Protein AF-A0A919L6U1-F1 (afdb_monomer)

Sequence (366 aa):
MVGDLLLVRPGAKIAVDGVVEEGESEVDESMVTGESLPVHKASGAQVVGATINANGTLRVRATKVGADTALAQIVKLVQEPQNSKAPGQRPADRAAFRLVFVALIGGAVTLAVWLPATERPLGAAMLFAITVVVITCPDALGLATPTAIMVGTGLGAKRGVLFKNAVALEASAGIQVVVMDKTGTLTKGEPEVTDVVTAPGTDEAEFLRLVAAVERESEHPLAEAVVRHADARAVGPASARHFENVPGHGSTAVVDGNRVAVGNRRLALREGVDLGPLADRRAELADTGRTVVIAAIDGQAAGLIGIADAENTPTARCRARLPPDDVASRDPACRIPGAAPSGRTPSPTAGRARPSGVPATRGRGT

Structure (mmCIF, N/CA/C/O backbone):
data_AF-A0A919L6U1-F1
#
_entry.id   AF-A0A919L6U1-F1
#
loop_
_atom_site.group_PDB
_atom_site.id
_atom_site.type_symbol
_atom_site.label_atom_id
_atom_site.label_alt_id
_atom_site.label_comp_id
_atom_site.label_asym_id
_atom_site.label_entity_id
_atom_site.label_seq_id
_atom_site.pdbx_PDB_ins_code
_atom_site.Cartn_x
_atom_site.Cartn_y
_atom_site.Cartn_z
_atom_site.occupancy
_atom_site.B_iso_or_equiv
_atom_site.auth_seq_id
_atom_site.auth_comp_id
_atom_site.auth_asym_id
_atom_site.auth_atom_id
_atom_site.pdbx_PDB_model_num
ATOM 1 N N . MET A 1 1 ? 6.476 -30.310 3.737 1.00 85.19 1 MET A N 1
ATOM 2 C CA . MET A 1 1 ? 5.828 -30.673 2.461 1.00 85.19 1 MET A CA 1
ATOM 3 C C . MET A 1 1 ? 4.373 -30.235 2.495 1.00 85.19 1 MET A C 1
ATOM 5 O O . MET A 1 1 ? 3.908 -29.774 3.533 1.00 85.19 1 MET A O 1
ATOM 9 N N . VAL A 1 2 ? 3.667 -30.312 1.364 1.00 92.50 2 VAL A N 1
ATOM 10 C CA . VAL A 1 2 ? 2.206 -30.134 1.364 1.00 92.50 2 VAL A CA 1
ATOM 11 C C . VAL A 1 2 ? 1.598 -31.188 2.290 1.00 92.50 2 VAL A C 1
ATOM 13 O O . VAL A 1 2 ? 1.986 -32.352 2.233 1.00 92.50 2 VAL A O 1
ATOM 16 N N . GLY A 1 3 ? 0.677 -30.771 3.153 1.00 91.19 3 GLY A N 1
ATOM 17 C CA . GLY A 1 3 ? 0.044 -31.618 4.159 1.00 91.19 3 GLY A CA 1
ATOM 18 C C . GLY A 1 3 ? 0.704 -31.591 5.540 1.00 91.19 3 GLY A C 1
ATOM 19 O O . GLY A 1 3 ? 0.049 -32.020 6.491 1.00 91.19 3 GLY A O 1
ATOM 20 N N . ASP A 1 4 ? 1.924 -31.058 5.680 1.00 94.19 4 ASP A N 1
ATOM 21 C CA . ASP A 1 4 ? 2.587 -30.923 6.984 1.00 94.19 4 ASP A CA 1
ATOM 22 C C . ASP A 1 4 ? 1.821 -29.957 7.890 1.00 94.19 4 ASP A C 1
ATOM 24 O O . ASP A 1 4 ? 1.319 -28.926 7.433 1.00 94.19 4 ASP A O 1
ATOM 28 N N . LEU A 1 5 ? 1.782 -30.274 9.185 1.00 95.38 5 LEU A N 1
ATOM 29 C CA . LEU A 1 5 ? 1.182 -29.426 10.206 1.00 95.38 5 LEU A CA 1
ATOM 30 C C . LEU A 1 5 ? 2.262 -28.584 10.889 1.00 95.38 5 LEU A C 1
ATOM 32 O O . LEU A 1 5 ? 3.174 -29.111 11.527 1.00 95.38 5 LEU A O 1
ATOM 36 N N . LEU A 1 6 ? 2.152 -27.269 10.752 1.00 94.00 6 LEU A N 1
ATOM 37 C CA . LEU A 1 6 ? 3.116 -26.295 11.244 1.00 94.00 6 LEU A CA 1
ATOM 38 C C . LEU A 1 6 ? 2.560 -25.594 12.479 1.00 94.00 6 LEU A C 1
ATOM 40 O O . LEU A 1 6 ? 1.450 -25.069 12.452 1.00 94.00 6 LEU A O 1
ATOM 44 N N . LEU A 1 7 ? 3.350 -25.550 13.550 1.00 96.19 7 LEU A N 1
ATOM 45 C CA . LEU A 1 7 ? 3.037 -24.747 14.727 1.00 96.19 7 LEU A CA 1
ATOM 46 C C . LEU A 1 7 ? 3.552 -23.319 14.523 1.00 96.19 7 LEU A C 1
ATOM 48 O O . LEU A 1 7 ? 4.762 -23.096 14.487 1.00 96.19 7 LEU A O 1
ATOM 52 N N . VAL A 1 8 ? 2.638 -22.359 14.444 1.00 95.81 8 VAL A N 1
ATOM 53 C CA . VAL A 1 8 ? 2.944 -20.932 14.344 1.00 95.81 8 VAL A CA 1
ATOM 54 C C . VAL A 1 8 ? 2.656 -20.278 15.691 1.00 95.81 8 VAL A C 1
ATOM 56 O O . VAL A 1 8 ? 1.522 -20.267 16.168 1.00 95.81 8 VAL A O 1
ATOM 59 N N . ARG A 1 9 ? 3.70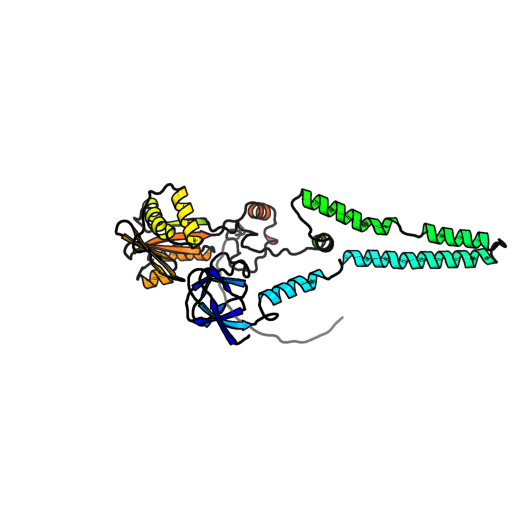7 -19.761 16.329 1.00 94.69 9 ARG A N 1
ATOM 60 C CA . ARG A 1 9 ? 3.620 -19.069 17.623 1.00 94.69 9 ARG A CA 1
ATOM 61 C C . ARG A 1 9 ? 3.257 -17.589 17.433 1.00 94.69 9 ARG A C 1
ATOM 63 O O . ARG A 1 9 ? 3.471 -17.073 16.333 1.00 94.69 9 ARG A O 1
ATOM 70 N N . PRO A 1 10 ? 2.746 -16.905 18.470 1.00 92.12 10 PRO A N 1
ATOM 71 C CA . PRO A 1 10 ? 2.607 -15.448 18.466 1.00 92.12 10 PRO A CA 1
ATOM 72 C C . PRO A 1 10 ? 3.930 -14.765 18.088 1.00 92.12 10 PRO A C 1
ATOM 74 O O . PRO A 1 10 ? 5.004 -15.226 18.487 1.00 92.12 10 PRO A O 1
ATOM 77 N N . GLY A 1 11 ? 3.862 -13.724 17.264 1.00 89.62 11 GLY A N 1
ATOM 78 C CA . GLY A 1 11 ? 5.000 -13.003 16.683 1.00 89.62 11 GLY A CA 1
ATOM 79 C C . GLY A 1 11 ? 5.775 -13.744 15.583 1.00 89.62 11 GLY A C 1
ATOM 80 O O . GLY A 1 11 ? 6.694 -13.175 14.990 1.00 89.62 11 GLY A O 1
ATOM 81 N N . ALA A 1 12 ? 5.458 -15.010 15.289 1.00 93.56 12 ALA A N 1
ATOM 82 C CA . ALA A 1 12 ? 6.171 -15.771 14.267 1.00 93.56 12 ALA A CA 1
ATOM 83 C C . ALA A 1 12 ? 5.627 -15.495 12.860 1.00 93.56 12 ALA A C 1
ATOM 85 O O . ALA A 1 12 ? 4.427 -15.337 12.636 1.00 93.56 12 ALA A O 1
ATOM 86 N N . LYS A 1 13 ? 6.531 -15.527 11.881 1.00 93.44 13 LYS A N 1
ATOM 87 C CA . LYS A 1 13 ? 6.176 -15.479 10.464 1.00 93.44 13 LYS A CA 1
ATOM 88 C C . LYS A 1 13 ? 5.619 -16.828 10.004 1.00 93.44 13 LYS A C 1
ATOM 90 O O . LYS A 1 13 ? 6.215 -17.871 10.282 1.00 93.44 13 LYS A O 1
ATOM 95 N N . ILE A 1 14 ? 4.517 -16.809 9.260 1.00 94.56 14 ILE A N 1
ATOM 96 C CA . ILE A 1 14 ? 3.935 -18.006 8.646 1.00 94.56 14 ILE A CA 1
ATOM 97 C C . ILE A 1 14 ? 4.852 -18.463 7.504 1.00 94.56 14 ILE A C 1
ATOM 99 O O . ILE A 1 14 ? 5.170 -17.692 6.601 1.00 94.56 14 ILE A O 1
ATOM 103 N N . ALA A 1 15 ? 5.324 -19.711 7.545 1.00 93.12 15 ALA A N 1
ATOM 104 C CA . ALA A 1 15 ? 6.372 -20.177 6.633 1.00 93.12 15 ALA A CA 1
ATOM 105 C C . ALA A 1 15 ? 5.888 -20.405 5.190 1.00 93.12 15 ALA A C 1
ATOM 107 O O . ALA A 1 15 ? 6.639 -20.174 4.245 1.00 93.12 15 ALA A O 1
ATOM 108 N N . VAL A 1 16 ? 4.657 -20.892 5.022 1.00 94.50 16 VAL A N 1
ATOM 109 C CA . VAL A 1 16 ? 4.077 -21.307 3.736 1.00 94.50 16 VAL A CA 1
ATOM 110 C C . VAL A 1 16 ? 2.571 -21.061 3.732 1.00 94.50 16 VAL A C 1
ATOM 112 O O . VAL A 1 16 ? 1.969 -20.926 4.797 1.00 94.50 16 VAL A O 1
ATOM 115 N N . ASP A 1 17 ? 1.962 -21.045 2.549 1.00 95.50 17 ASP A N 1
ATOM 116 C CA . ASP A 1 17 ? 0.509 -20.930 2.432 1.00 95.50 17 ASP A CA 1
ATOM 117 C C . ASP A 1 17 ? -0.166 -22.192 2.982 1.00 95.50 17 ASP A C 1
ATOM 119 O O . ASP A 1 17 ? 0.281 -23.326 2.753 1.00 95.50 17 ASP A O 1
ATOM 123 N N . GLY A 1 18 ? -1.276 -22.003 3.686 1.00 95.75 18 GLY A N 1
ATOM 124 C CA . GLY A 1 18 ? -1.942 -23.098 4.370 1.00 95.75 18 GLY A CA 1
ATOM 125 C C . GLY A 1 18 ? -3.360 -22.792 4.815 1.00 95.75 18 GLY A C 1
ATOM 126 O O . GLY A 1 18 ? -3.929 -21.744 4.512 1.00 95.75 18 GLY A O 1
ATOM 127 N N . VAL A 1 19 ? -3.929 -23.748 5.541 1.00 96.56 19 VAL A N 1
ATOM 128 C CA . VAL A 1 19 ? -5.226 -23.628 6.210 1.00 96.56 19 VAL A CA 1
ATOM 129 C C . VAL A 1 19 ? -5.022 -23.881 7.697 1.00 96.56 19 VAL A C 1
ATOM 131 O O . VAL A 1 19 ? -4.312 -24.813 8.075 1.00 96.56 19 VAL A O 1
ATOM 134 N N . VAL A 1 20 ? -5.623 -23.051 8.543 1.00 96.56 20 VAL A N 1
ATOM 135 C CA . VAL A 1 20 ? -5.622 -23.253 9.995 1.00 96.56 20 VAL A CA 1
ATOM 136 C C . VAL A 1 20 ? -6.441 -24.502 10.312 1.00 96.56 20 VAL A C 1
ATOM 138 O O . VAL A 1 20 ? -7.618 -24.566 9.977 1.00 96.56 20 VAL A O 1
ATOM 141 N N . GLU A 1 21 ? -5.846 -25.498 10.960 1.00 94.75 21 GLU A N 1
ATOM 142 C CA . GLU A 1 21 ? -6.591 -26.641 11.502 1.00 94.75 21 GLU A CA 1
ATOM 143 C C . GLU A 1 21 ? -7.060 -26.377 12.926 1.00 94.75 21 GLU A C 1
ATOM 145 O O . GLU A 1 21 ? -8.206 -26.662 13.265 1.00 94.75 21 GLU A O 1
ATOM 150 N N . GLU A 1 22 ? -6.195 -25.790 13.751 1.00 92.19 22 GLU A N 1
ATOM 151 C CA . GLU A 1 22 ? -6.478 -25.522 15.158 1.00 92.19 22 GLU A CA 1
ATOM 152 C C . GLU A 1 22 ? -5.920 -24.163 15.580 1.00 92.19 22 GLU A C 1
ATOM 154 O O . GLU A 1 22 ? -4.860 -23.740 15.110 1.00 92.19 22 GLU A O 1
ATOM 159 N N . GLY A 1 23 ? -6.606 -23.526 16.526 1.00 90.25 23 GLY A N 1
ATOM 160 C CA . GLY A 1 23 ? -6.236 -22.223 17.067 1.00 90.25 23 GLY A CA 1
ATOM 161 C C . GLY A 1 23 ? -6.995 -21.062 16.433 1.00 90.25 23 GLY A C 1
ATOM 162 O O . GLY A 1 23 ? -7.716 -21.211 15.444 1.00 90.25 23 GLY A O 1
ATOM 163 N N . GLU A 1 24 ? -6.821 -19.902 17.050 1.00 91.00 24 GLU A N 1
ATOM 164 C CA . GLU A 1 24 ? -7.445 -18.640 16.673 1.00 91.00 24 GLU A CA 1
ATOM 165 C C . GLU A 1 24 ? -6.438 -17.518 16.942 1.00 91.00 24 GLU A C 1
ATOM 167 O O . GLU A 1 24 ? -5.768 -17.520 17.979 1.00 91.00 24 GLU A O 1
ATOM 172 N N . SER A 1 25 ? -6.256 -16.617 15.978 1.00 89.88 25 SER A N 1
ATOM 173 C CA . SER A 1 25 ? -5.300 -15.511 16.071 1.00 89.88 25 SER A CA 1
ATOM 174 C C . SER A 1 25 ? -5.615 -14.411 15.059 1.00 89.88 25 SER A C 1
ATOM 176 O O . SER A 1 25 ? -6.276 -14.646 14.049 1.00 89.88 25 SER A O 1
ATOM 178 N N . GLU A 1 26 ? -5.081 -13.221 15.307 1.00 89.56 26 GLU A N 1
ATOM 179 C CA . GLU A 1 26 ? -5.002 -12.142 14.326 1.00 89.56 26 GLU A CA 1
ATOM 180 C C . GLU A 1 26 ? -3.718 -12.301 13.496 1.00 89.56 26 GLU A C 1
ATOM 182 O O . GLU A 1 26 ? -2.645 -12.588 14.039 1.00 89.56 26 GLU A O 1
ATOM 187 N N . VAL A 1 27 ? -3.820 -12.141 12.175 1.00 90.75 27 VAL A N 1
ATOM 188 C CA . VAL A 1 27 ? -2.684 -12.251 11.249 1.00 90.75 27 VAL A CA 1
ATOM 189 C C . VAL A 1 27 ? -2.513 -10.945 10.486 1.00 90.75 27 VAL A C 1
ATOM 191 O O . VAL A 1 27 ? -3.428 -10.489 9.805 1.00 90.75 27 VAL A O 1
ATOM 194 N N . ASP A 1 28 ? -1.323 -10.362 10.576 1.00 89.12 28 ASP A N 1
ATOM 195 C CA . ASP A 1 28 ? -0.929 -9.192 9.801 1.00 89.12 28 ASP A CA 1
ATOM 196 C C . ASP A 1 28 ? -0.533 -9.618 8.379 1.00 89.12 28 ASP A C 1
ATOM 198 O O . ASP A 1 28 ? 0.527 -10.215 8.146 1.00 89.12 28 ASP A O 1
ATOM 202 N N . GLU A 1 29 ? -1.423 -9.321 7.430 1.00 89.94 29 GLU A N 1
ATOM 203 C CA . GLU A 1 29 ? -1.245 -9.584 6.001 1.00 89.94 29 GLU A CA 1
ATOM 204 C C . GLU A 1 29 ? -0.783 -8.343 5.211 1.00 89.94 29 GLU A C 1
ATOM 206 O O . GLU A 1 29 ? -0.679 -8.419 3.984 1.00 89.94 29 GLU A O 1
ATOM 211 N N . SER A 1 30 ? -0.437 -7.234 5.882 1.00 82.00 30 SER A N 1
ATOM 212 C CA . SER A 1 30 ? -0.107 -5.937 5.260 1.00 82.00 30 SER A CA 1
ATOM 213 C C . SER A 1 30 ? 0.983 -6.029 4.190 1.00 82.00 30 SER A C 1
ATOM 215 O O . SER A 1 30 ? 0.885 -5.406 3.135 1.00 82.00 30 SER A O 1
ATOM 217 N N . MET A 1 31 ? 1.988 -6.880 4.406 1.00 78.38 31 MET A N 1
ATOM 218 C CA . MET A 1 31 ? 3.093 -7.107 3.467 1.00 78.38 31 MET A CA 1
ATOM 219 C C . MET A 1 31 ? 2.667 -7.736 2.131 1.00 78.38 31 MET A C 1
ATOM 221 O O . MET A 1 31 ? 3.436 -7.684 1.170 1.00 78.38 31 MET A O 1
ATOM 225 N N . VAL A 1 32 ? 1.492 -8.372 2.069 1.00 83.19 32 VAL A N 1
ATOM 226 C CA . VAL A 1 32 ? 0.995 -9.076 0.876 1.00 83.19 32 VAL A CA 1
ATOM 227 C C . VAL A 1 32 ? -0.255 -8.411 0.307 1.00 83.19 32 VAL A C 1
ATOM 229 O O . VAL A 1 32 ? -0.360 -8.275 -0.910 1.00 83.19 32 VAL A O 1
ATOM 232 N N . THR A 1 33 ? -1.201 -8.016 1.159 1.00 81.69 33 THR A N 1
ATOM 233 C CA . THR A 1 33 ? -2.486 -7.439 0.735 1.00 81.69 33 THR A CA 1
ATOM 234 C C . THR A 1 33 ? -2.468 -5.915 0.686 1.00 81.69 33 THR A C 1
ATOM 236 O O . THR A 1 33 ? -3.305 -5.338 0.001 1.00 81.69 33 THR A O 1
ATOM 239 N N . GLY A 1 34 ? -1.540 -5.262 1.395 1.00 77.69 34 GLY A N 1
ATOM 240 C CA . GLY A 1 34 ? -1.540 -3.809 1.588 1.00 77.69 34 GLY A CA 1
ATOM 241 C C . GLY A 1 34 ? -2.572 -3.311 2.608 1.00 77.69 34 GLY A C 1
ATOM 242 O O . GLY A 1 34 ? -2.610 -2.119 2.905 1.00 77.69 34 GLY A O 1
ATOM 243 N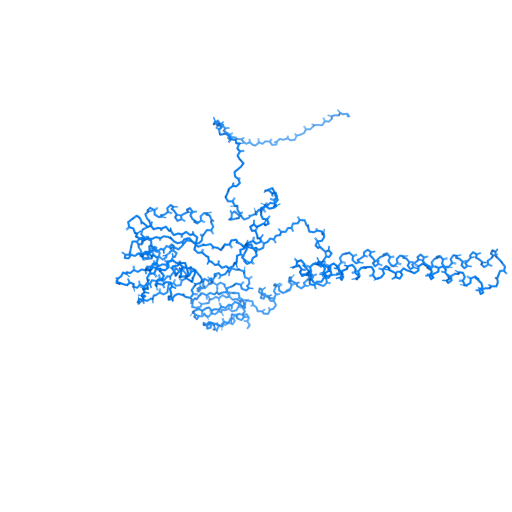 N . GLU A 1 35 ? -3.390 -4.199 3.179 1.00 75.88 35 GLU A N 1
ATOM 244 C CA . GLU A 1 35 ? -4.365 -3.842 4.210 1.00 75.88 35 GLU A CA 1
ATOM 245 C C . GLU A 1 35 ? -3.663 -3.674 5.564 1.00 75.88 35 GLU A C 1
ATOM 247 O O . GLU A 1 35 ? -2.986 -4.583 6.041 1.00 75.88 35 GLU A O 1
ATOM 252 N N . SER A 1 36 ? -3.817 -2.505 6.191 1.00 66.44 36 SER A N 1
ATOM 253 C CA . SER A 1 36 ? -3.115 -2.157 7.438 1.00 66.44 36 SER A CA 1
ATOM 254 C C . SER A 1 36 ? -3.682 -2.831 8.689 1.00 66.44 36 SER A C 1
ATOM 256 O O . SER A 1 36 ? -3.045 -2.795 9.739 1.00 66.44 36 SER A O 1
ATOM 258 N N . LEU A 1 37 ? -4.894 -3.387 8.615 1.00 76.00 37 LEU A N 1
ATOM 259 C CA . LEU A 1 37 ? -5.543 -4.019 9.760 1.00 76.00 37 LEU A CA 1
ATOM 260 C C . LEU A 1 37 ? -5.291 -5.531 9.755 1.00 76.00 37 LEU A C 1
ATOM 262 O O . LEU A 1 37 ? -5.539 -6.174 8.730 1.00 76.00 37 LEU A O 1
ATOM 266 N N . PRO A 1 38 ? -4.856 -6.112 10.890 1.00 83.25 38 PRO A N 1
ATOM 267 C CA . PRO A 1 38 ? -4.773 -7.556 11.040 1.00 83.25 38 PRO A CA 1
ATOM 268 C C . PRO A 1 38 ? -6.112 -8.233 10.741 1.00 83.25 38 PRO A C 1
ATOM 270 O O . PRO A 1 38 ? -7.188 -7.705 11.036 1.00 83.25 38 PRO A O 1
ATOM 273 N N . VAL A 1 39 ? -6.035 -9.413 10.133 1.00 87.19 39 VAL A N 1
ATOM 274 C CA . VAL A 1 39 ? -7.201 -10.198 9.747 1.00 87.19 39 VAL A CA 1
ATOM 275 C C . VAL A 1 39 ? -7.350 -11.377 10.689 1.00 87.19 39 VAL A C 1
ATOM 277 O O . VAL A 1 39 ? -6.440 -12.193 10.845 1.00 87.19 39 VAL A O 1
ATOM 280 N N . HIS A 1 40 ? -8.552 -11.511 11.231 1.00 88.06 40 HIS A N 1
ATOM 281 C CA . HIS A 1 40 ? -8.912 -12.601 12.114 1.00 88.06 40 HIS A CA 1
ATOM 282 C C . HIS A 1 40 ? -8.893 -13.962 11.397 1.00 88.06 40 HIS A C 1
ATOM 284 O O . HIS A 1 40 ? -9.548 -14.142 10.363 1.00 88.06 40 HIS A O 1
ATOM 290 N N . LYS A 1 41 ? -8.178 -14.944 11.961 1.00 91.62 41 LYS A N 1
ATOM 291 C CA . LYS A 1 41 ? -8.063 -16.313 11.436 1.00 91.62 41 LYS A CA 1
ATOM 292 C C . LYS A 1 41 ? -8.414 -17.340 12.512 1.00 91.62 41 LYS A C 1
ATOM 294 O O . LYS A 1 41 ? -7.782 -17.398 13.563 1.00 91.62 41 LYS A O 1
ATOM 299 N N . ALA A 1 42 ? -9.366 -18.210 12.184 1.00 91.81 42 ALA A N 1
ATOM 300 C CA . ALA A 1 42 ? -9.783 -19.356 12.991 1.00 91.81 42 ALA A CA 1
ATOM 301 C C . ALA A 1 42 ? -9.672 -20.660 12.178 1.00 91.81 42 ALA A C 1
ATOM 303 O O . ALA A 1 42 ? -9.312 -20.631 10.999 1.00 91.81 42 ALA A O 1
ATOM 304 N N . SER A 1 43 ? -9.993 -21.805 12.788 1.00 93.06 43 SER A N 1
ATOM 305 C CA . SER A 1 43 ? -10.009 -23.109 12.104 1.00 93.06 43 SER A CA 1
ATOM 306 C C . SER A 1 43 ? -10.794 -23.061 10.780 1.00 93.06 43 SER A C 1
ATOM 308 O O . SER A 1 43 ? -11.896 -22.519 10.703 1.00 93.06 43 SER A O 1
ATOM 310 N N . GLY A 1 44 ? -10.194 -23.593 9.716 1.00 91.62 44 GLY A N 1
ATOM 311 C CA . GLY A 1 44 ? -10.685 -23.544 8.338 1.00 91.62 44 GLY A CA 1
ATOM 312 C C . GLY A 1 44 ? -10.268 -22.302 7.540 1.00 91.62 44 GLY A C 1
ATOM 313 O O . GLY A 1 44 ? -10.416 -22.298 6.317 1.00 91.62 44 GLY A O 1
ATOM 314 N N . ALA A 1 45 ? -9.717 -21.261 8.175 1.00 93.56 45 ALA A N 1
ATOM 315 C CA . ALA A 1 45 ? -9.278 -20.054 7.476 1.00 93.56 45 ALA A CA 1
ATOM 316 C C . ALA A 1 45 ? -7.976 -20.281 6.691 1.00 93.56 45 ALA A C 1
ATOM 318 O O . ALA A 1 45 ? -7.065 -20.976 7.146 1.00 93.56 45 ALA A O 1
ATOM 319 N N . GLN A 1 46 ? -7.868 -19.650 5.518 1.00 94.12 46 GLN A N 1
ATOM 320 C CA . GLN A 1 46 ? -6.627 -19.630 4.744 1.00 94.12 46 GLN A CA 1
ATOM 321 C C . GLN A 1 46 ? -5.649 -18.604 5.313 1.00 94.12 46 GLN A C 1
ATOM 323 O O . GLN A 1 46 ? -6.036 -17.483 5.660 1.00 94.12 46 GLN A O 1
ATOM 328 N N . VAL A 1 47 ? -4.377 -18.987 5.347 1.00 93.88 47 VAL A N 1
ATOM 329 C CA . VAL A 1 47 ? -3.256 -18.123 5.711 1.00 93.88 47 VAL A CA 1
ATOM 330 C C . VAL A 1 47 ? -2.236 -18.100 4.586 1.00 93.88 47 VAL A C 1
ATOM 332 O O . VAL A 1 47 ? -1.995 -19.111 3.920 1.00 93.88 47 VAL A O 1
ATOM 335 N N . VAL A 1 48 ? -1.645 -16.932 4.378 1.00 93.62 48 VAL A N 1
ATOM 336 C CA . VAL A 1 48 ? -0.647 -16.705 3.334 1.00 93.62 48 VAL A CA 1
ATOM 337 C C . VAL A 1 48 ? 0.751 -16.779 3.941 1.00 93.62 48 VAL A C 1
ATOM 339 O O . VAL A 1 48 ? 0.974 -16.323 5.057 1.00 93.62 48 VAL A O 1
ATOM 342 N N . GLY A 1 49 ? 1.705 -17.366 3.226 1.00 92.06 49 GLY A N 1
ATOM 343 C CA . GLY A 1 49 ? 3.101 -17.380 3.636 1.00 92.06 49 GLY A CA 1
ATOM 344 C C . GLY A 1 49 ? 3.691 -15.968 3.717 1.00 92.06 49 GLY A C 1
ATOM 345 O O . GLY A 1 49 ? 3.298 -15.060 2.989 1.00 92.06 49 GLY A O 1
ATOM 346 N N . ALA A 1 50 ? 4.682 -15.809 4.589 1.00 91.00 50 ALA A N 1
ATOM 347 C CA . ALA A 1 50 ? 5.387 -14.568 4.910 1.00 91.00 50 ALA A CA 1
ATOM 348 C C . ALA A 1 50 ? 4.607 -13.495 5.696 1.00 91.00 50 ALA A C 1
ATOM 350 O O . ALA A 1 50 ? 5.222 -12.491 6.067 1.00 91.00 50 ALA A O 1
ATOM 351 N N . THR A 1 51 ? 3.333 -13.723 6.020 1.00 92.88 51 THR A N 1
ATOM 352 C CA . THR A 1 51 ? 2.545 -12.883 6.941 1.00 92.88 51 THR A CA 1
ATOM 353 C C . THR A 1 51 ? 2.934 -13.144 8.397 1.00 92.88 51 THR A C 1
ATOM 355 O O . THR A 1 51 ? 3.610 -14.136 8.706 1.00 92.88 51 THR A O 1
ATOM 358 N N . ILE A 1 52 ? 2.567 -12.233 9.299 1.00 93.06 52 ILE A N 1
ATOM 359 C CA . ILE A 1 52 ? 2.970 -12.295 10.709 1.00 93.06 52 ILE A CA 1
ATOM 360 C C . ILE A 1 52 ? 1.771 -12.702 11.557 1.00 93.06 52 ILE A C 1
ATOM 362 O O . ILE A 1 52 ? 0.723 -12.069 11.527 1.00 93.06 52 ILE A O 1
ATOM 366 N N . ASN A 1 53 ? 1.932 -13.770 12.330 1.00 93.69 53 ASN A N 1
ATOM 367 C CA . ASN A 1 53 ? 0.951 -14.158 13.327 1.00 93.69 53 ASN A CA 1
ATOM 368 C C . ASN A 1 53 ? 1.115 -13.276 14.567 1.00 93.69 53 ASN A C 1
ATOM 370 O O . ASN A 1 53 ? 2.208 -13.234 15.125 1.00 93.69 53 ASN A O 1
ATOM 374 N N . ALA A 1 54 ? 0.061 -12.593 15.001 1.00 86.75 54 ALA A N 1
ATOM 375 C CA . ALA A 1 54 ? 0.173 -11.584 16.042 1.00 86.75 54 ALA A CA 1
ATOM 376 C C . ALA A 1 54 ? 0.060 -12.205 17.451 1.00 86.75 54 ALA A C 1
ATOM 378 O O . ALA A 1 54 ? 1.076 -12.346 18.134 1.00 86.75 54 ALA A O 1
ATOM 379 N N . ASN A 1 55 ? -1.126 -12.678 17.858 1.00 80.44 55 ASN A N 1
ATOM 380 C CA . ASN A 1 55 ? -1.437 -12.823 19.294 1.00 80.44 55 ASN A CA 1
ATOM 381 C C . ASN A 1 55 ? -1.656 -14.282 19.747 1.00 80.44 55 ASN A C 1
ATOM 383 O O . ASN A 1 55 ? -1.326 -14.647 20.874 1.00 80.44 55 ASN A O 1
ATOM 387 N N . GLY A 1 56 ? -2.230 -15.131 18.892 1.00 86.19 56 GLY A N 1
ATOM 388 C CA . GLY A 1 56 ? -2.623 -16.510 19.199 1.00 86.19 56 GLY A CA 1
ATOM 389 C C . GLY A 1 56 ? -1.662 -17.566 18.651 1.00 86.19 56 GLY A C 1
ATOM 390 O O . GLY A 1 56 ? -0.761 -17.277 17.869 1.00 86.19 56 GLY A O 1
ATOM 391 N N . THR A 1 57 ? -1.832 -18.825 19.061 1.00 92.62 57 THR A N 1
ATOM 392 C CA . THR A 1 57 ? -1.073 -19.955 18.491 1.00 92.62 57 THR A CA 1
ATOM 393 C C . THR A 1 57 ? -1.918 -20.656 17.436 1.00 92.62 57 THR A C 1
ATOM 395 O O . THR A 1 57 ? -3.040 -21.061 17.729 1.00 92.62 57 THR A O 1
ATOM 398 N N . LEU A 1 58 ? -1.365 -20.845 16.238 1.00 95.00 58 LEU A N 1
ATOM 399 C CA . LEU A 1 58 ? -2.039 -21.515 15.125 1.00 95.00 58 LEU A CA 1
ATOM 400 C C . LEU A 1 58 ? -1.337 -22.832 14.781 1.00 95.00 58 LEU A C 1
ATOM 402 O O . LEU A 1 58 ? -0.107 -22.903 14.741 1.00 95.00 58 LEU A O 1
ATOM 406 N N . ARG A 1 59 ? -2.115 -23.870 14.471 1.00 96.12 59 ARG A N 1
ATOM 407 C CA . ARG A 1 59 ? -1.636 -25.057 13.755 1.00 96.12 59 ARG A CA 1
ATOM 408 C C . ARG A 1 59 ? -2.112 -24.979 12.317 1.00 96.12 59 ARG A C 1
ATOM 410 O O . ARG A 1 59 ? -3.305 -25.076 12.050 1.00 96.12 59 ARG A O 1
ATOM 417 N N . VAL A 1 60 ? -1.179 -24.782 11.397 1.00 96.62 60 VAL A N 1
ATOM 418 C CA . VAL A 1 60 ? -1.459 -24.531 9.981 1.00 96.62 60 VAL A CA 1
ATOM 419 C C . VAL A 1 60 ? -1.048 -25.745 9.163 1.00 96.62 60 VAL A C 1
ATOM 421 O O . VAL A 1 60 ? 0.124 -26.122 9.168 1.00 96.62 60 VAL A O 1
ATOM 424 N N . ARG A 1 61 ? -1.987 -26.347 8.429 1.00 96.81 61 ARG A N 1
ATOM 425 C CA . ARG A 1 61 ? -1.676 -27.379 7.438 1.00 96.81 61 ARG A CA 1
ATOM 426 C C . ARG A 1 61 ? -1.214 -26.719 6.145 1.00 96.81 61 ARG A C 1
ATOM 428 O O . ARG A 1 61 ? -1.953 -25.938 5.545 1.00 96.81 61 ARG A O 1
ATOM 435 N N . ALA A 1 62 ? -0.009 -27.054 5.697 1.00 96.19 62 ALA A N 1
ATOM 436 C CA . ALA A 1 62 ? 0.561 -26.530 4.461 1.00 96.19 62 ALA A CA 1
ATOM 437 C C . ALA A 1 62 ? -0.253 -26.982 3.236 1.00 96.19 62 ALA A C 1
ATOM 439 O O . ALA A 1 62 ? -0.434 -28.182 3.022 1.00 96.19 62 ALA A O 1
ATOM 440 N N . THR A 1 63 ? -0.705 -26.040 2.407 1.00 94.81 63 THR A N 1
ATOM 441 C CA . THR A 1 63 ? -1.431 -26.328 1.155 1.00 94.81 63 THR A CA 1
ATOM 442 C C . THR A 1 63 ? -0.588 -26.040 -0.079 1.00 94.81 63 THR A C 1
ATOM 444 O O . THR A 1 63 ? -0.663 -26.796 -1.046 1.00 94.81 63 THR A O 1
ATOM 447 N N . LYS A 1 64 ? 0.251 -24.997 -0.046 1.00 93.00 64 LYS A N 1
ATOM 448 C CA . LYS A 1 64 ? 1.184 -24.661 -1.131 1.00 93.00 64 LYS A CA 1
ATOM 449 C C . LYS A 1 64 ? 2.558 -24.357 -0.555 1.00 93.00 64 LYS A C 1
ATOM 451 O O . LYS A 1 64 ? 2.675 -23.634 0.428 1.00 93.00 64 LYS A O 1
ATOM 456 N N . VAL A 1 65 ? 3.605 -24.903 -1.168 1.00 93.56 65 VAL A N 1
ATOM 457 C CA . VAL A 1 65 ? 4.994 -24.751 -0.709 1.00 93.56 65 VAL A CA 1
ATOM 458 C C . VAL A 1 65 ? 5.910 -24.410 -1.882 1.00 93.56 65 VAL A C 1
ATOM 460 O O . VAL A 1 65 ? 5.633 -24.769 -3.023 1.00 93.56 65 VAL A O 1
ATOM 463 N N . GLY A 1 66 ? 7.018 -23.717 -1.613 1.00 91.44 66 GLY A N 1
ATOM 464 C CA . GLY A 1 66 ? 7.988 -23.355 -2.648 1.00 91.44 66 GLY A CA 1
ATOM 465 C C . GLY A 1 66 ? 7.389 -22.457 -3.737 1.00 91.44 66 GLY A C 1
ATOM 466 O O . GLY A 1 66 ? 6.840 -21.396 -3.437 1.00 91.44 66 GLY A O 1
ATOM 467 N N . ALA A 1 67 ? 7.507 -22.885 -4.998 1.00 88.31 67 ALA A N 1
ATOM 468 C CA . ALA A 1 67 ? 7.102 -22.109 -6.174 1.00 88.31 67 ALA A CA 1
ATOM 469 C C . ALA A 1 67 ? 5.588 -21.849 -6.266 1.00 88.31 67 ALA A C 1
ATOM 471 O O . ALA A 1 67 ? 5.172 -20.900 -6.928 1.00 88.31 67 ALA A O 1
ATOM 472 N N . ASP A 1 68 ? 4.771 -22.649 -5.582 1.00 89.69 68 ASP A N 1
ATOM 473 C CA . ASP A 1 68 ? 3.311 -22.523 -5.623 1.00 89.69 68 ASP A CA 1
ATOM 474 C C . ASP A 1 68 ? 2.761 -21.533 -4.586 1.00 89.69 68 ASP A C 1
ATOM 476 O O . ASP A 1 68 ? 1.564 -21.250 -4.579 1.00 89.69 68 ASP A O 1
ATOM 480 N N . THR A 1 69 ? 3.616 -20.997 -3.708 1.00 92.06 69 THR A N 1
ATOM 481 C CA . THR A 1 69 ? 3.204 -19.994 -2.713 1.00 92.06 69 THR A CA 1
ATOM 482 C C . THR A 1 69 ? 2.786 -18.685 -3.379 1.00 92.06 69 THR A C 1
ATOM 484 O O . THR A 1 69 ? 3.341 -18.294 -4.408 1.00 92.06 69 THR A O 1
ATOM 487 N N . ALA A 1 70 ? 1.844 -17.965 -2.771 1.00 86.88 70 ALA A N 1
ATOM 488 C CA . ALA A 1 70 ? 1.380 -16.669 -3.254 1.00 86.88 70 ALA A CA 1
ATOM 489 C C . ALA A 1 70 ? 2.545 -15.689 -3.453 1.00 86.88 70 ALA A C 1
ATOM 491 O O . ALA A 1 70 ? 2.635 -15.042 -4.495 1.00 86.88 70 ALA A O 1
ATOM 492 N N . LEU A 1 71 ? 3.495 -15.652 -2.511 1.00 87.94 71 LEU A N 1
ATOM 493 C CA . LEU A 1 71 ? 4.690 -14.817 -2.628 1.00 87.94 71 LEU A CA 1
ATOM 494 C C . LEU A 1 71 ? 5.563 -15.220 -3.826 1.00 87.94 71 LEU A C 1
ATOM 496 O O . LEU A 1 71 ? 6.016 -14.348 -4.563 1.00 87.94 71 LEU A O 1
ATOM 500 N N . ALA A 1 72 ? 5.778 -16.517 -4.071 1.00 87.94 72 ALA A N 1
ATOM 501 C CA . ALA A 1 72 ? 6.537 -16.970 -5.238 1.00 87.94 72 ALA A CA 1
ATOM 502 C C . ALA A 1 72 ? 5.837 -16.615 -6.560 1.00 87.94 72 ALA A C 1
ATOM 504 O O . ALA A 1 72 ? 6.503 -16.224 -7.521 1.00 87.94 72 ALA A O 1
ATOM 505 N N . GLN A 1 73 ? 4.503 -16.680 -6.601 1.00 86.81 73 GLN A N 1
ATOM 506 C CA . GLN A 1 73 ? 3.721 -16.233 -7.756 1.00 86.81 73 GLN A CA 1
ATOM 507 C C . GLN A 1 73 ? 3.835 -14.718 -7.963 1.00 86.81 73 GLN A C 1
ATOM 509 O O . GLN A 1 73 ? 4.042 -14.280 -9.092 1.00 86.81 73 GLN A O 1
ATOM 514 N N . ILE A 1 74 ? 3.802 -13.919 -6.890 1.00 85.56 74 ILE A N 1
ATOM 515 C CA . ILE A 1 74 ? 4.049 -12.470 -6.957 1.00 85.56 74 ILE A CA 1
ATOM 516 C C . ILE A 1 74 ? 5.455 -12.192 -7.503 1.00 85.56 74 ILE A C 1
ATOM 518 O O . ILE A 1 74 ? 5.601 -11.407 -8.437 1.00 85.56 74 ILE A O 1
ATOM 522 N N . VAL A 1 75 ? 6.492 -12.865 -6.989 1.00 84.56 75 VAL A N 1
ATOM 523 C CA . VAL A 1 75 ? 7.869 -12.698 -7.487 1.00 84.56 75 VAL A CA 1
ATOM 524 C C . VAL A 1 75 ? 7.958 -13.038 -8.974 1.00 84.56 75 VAL A C 1
ATOM 526 O O . VAL A 1 75 ? 8.561 -12.280 -9.733 1.00 84.56 75 VAL A O 1
ATOM 529 N N . LYS A 1 76 ? 7.325 -14.129 -9.414 1.00 80.62 76 LYS A N 1
ATOM 530 C CA . LYS A 1 76 ? 7.301 -14.526 -10.826 1.00 80.62 76 LYS A CA 1
ATOM 531 C C . LYS A 1 76 ? 6.620 -13.470 -11.705 1.00 80.62 76 LYS A C 1
ATOM 533 O O . LYS A 1 76 ? 7.199 -13.059 -12.709 1.00 80.62 76 LYS A O 1
ATOM 538 N N . LEU A 1 77 ? 5.453 -12.975 -11.290 1.00 77.62 77 LEU A N 1
ATOM 539 C CA . LEU A 1 77 ? 4.717 -11.913 -11.986 1.00 77.62 77 LEU A CA 1
ATOM 540 C C . LEU A 1 77 ? 5.510 -10.598 -12.061 1.00 77.62 77 LEU A C 1
ATOM 542 O O . LEU A 1 77 ? 5.413 -9.879 -13.051 1.00 77.62 77 LEU A O 1
ATOM 546 N N . VAL A 1 78 ? 6.316 -10.283 -11.042 1.00 77.81 78 VAL A N 1
ATOM 547 C CA . VAL A 1 78 ? 7.178 -9.087 -11.025 1.00 77.81 78 VAL A CA 1
ATOM 548 C C . VAL A 1 78 ? 8.433 -9.268 -11.886 1.00 77.81 78 VAL A C 1
ATOM 550 O O . VAL A 1 78 ? 8.915 -8.299 -12.477 1.00 77.81 78 VAL A O 1
ATOM 553 N N . GLN A 1 79 ? 8.980 -10.482 -11.976 1.00 70.69 79 GLN A N 1
ATOM 554 C CA . GLN A 1 79 ? 10.196 -10.768 -12.744 1.00 70.69 79 GLN A CA 1
ATOM 555 C C . GLN A 1 79 ? 9.949 -10.902 -14.253 1.00 70.69 79 GLN A C 1
ATOM 557 O O . GLN A 1 79 ? 10.800 -10.478 -15.037 1.00 70.69 79 GLN A O 1
ATOM 562 N N . GLU A 1 80 ? 8.803 -11.442 -14.678 1.00 63.97 80 GLU A N 1
ATOM 563 C CA . GLU A 1 80 ? 8.474 -11.626 -16.103 1.00 63.97 80 GLU A CA 1
ATOM 564 C C . GLU A 1 80 ? 8.577 -10.323 -16.940 1.00 63.97 80 GLU A C 1
ATOM 566 O O . GLU A 1 80 ? 9.159 -10.367 -18.029 1.00 63.97 80 GLU A O 1
ATOM 571 N N . PRO A 1 81 ? 8.140 -9.139 -16.455 1.00 54.91 81 PRO A N 1
ATOM 572 C CA . PRO A 1 81 ? 8.276 -7.875 -17.188 1.00 54.91 81 PRO A CA 1
ATOM 573 C C . PRO A 1 81 ? 9.680 -7.243 -17.146 1.00 54.91 81 PRO A C 1
ATOM 575 O O . PRO A 1 81 ? 10.039 -6.494 -18.059 1.00 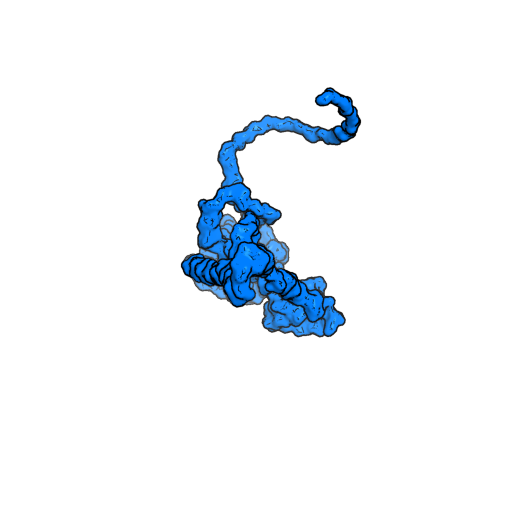54.91 81 PRO A O 1
ATOM 578 N N . GLN A 1 82 ? 10.483 -7.515 -16.107 1.00 54.59 82 GLN A N 1
ATOM 579 C CA . GLN A 1 82 ? 11.776 -6.843 -15.861 1.00 54.59 82 GLN A CA 1
ATOM 580 C C . GLN A 1 82 ? 12.868 -7.238 -16.871 1.00 54.59 82 GLN A C 1
ATOM 582 O O . GLN A 1 82 ? 13.777 -6.453 -17.127 1.00 54.59 82 GLN A O 1
ATOM 587 N N . ASN A 1 83 ? 12.757 -8.416 -17.494 1.00 53.66 83 ASN A N 1
ATOM 588 C CA . ASN A 1 83 ? 13.725 -8.922 -18.478 1.00 53.66 83 ASN A CA 1
ATOM 589 C C . ASN A 1 83 ? 13.462 -8.449 -19.922 1.00 53.66 83 ASN A C 1
ATOM 591 O O . ASN A 1 83 ? 14.053 -8.970 -20.872 1.00 53.66 83 ASN A O 1
ATOM 595 N N . SER A 1 84 ? 12.581 -7.466 -20.122 1.00 54.81 84 SER A N 1
ATOM 596 C CA . SER A 1 84 ? 12.237 -6.966 -21.453 1.00 54.81 84 SER A CA 1
ATOM 597 C C . SER A 1 84 ? 13.048 -5.718 -21.835 1.00 54.81 84 SER A C 1
ATOM 599 O O . SER A 1 84 ? 13.162 -4.754 -21.080 1.00 54.81 84 SER A O 1
ATOM 601 N N . LYS A 1 85 ? 13.640 -5.725 -23.041 1.00 56.75 85 LYS A N 1
ATOM 602 C CA . LYS A 1 85 ? 14.323 -4.546 -23.607 1.00 56.75 85 LYS A CA 1
ATOM 603 C C . LYS A 1 85 ? 13.338 -3.391 -23.785 1.00 56.75 85 LYS A C 1
ATOM 605 O O . LYS A 1 85 ? 12.236 -3.621 -24.299 1.00 56.75 85 LYS A O 1
ATOM 610 N N . ALA A 1 86 ? 13.787 -2.171 -23.482 1.00 60.28 86 ALA A N 1
ATOM 611 C CA . ALA A 1 86 ? 12.997 -0.958 -23.660 1.00 60.28 86 ALA A CA 1
ATOM 612 C C . ALA A 1 86 ? 12.477 -0.858 -25.109 1.00 60.28 86 ALA A C 1
ATOM 614 O O . ALA A 1 86 ? 13.244 -1.074 -26.057 1.00 60.28 86 ALA A O 1
ATOM 615 N N . PRO A 1 87 ? 11.184 -0.569 -25.323 1.00 59.44 87 PRO A N 1
ATOM 616 C CA . PRO A 1 87 ? 10.615 -0.501 -26.664 1.00 59.44 87 PRO A CA 1
ATOM 617 C C . PRO A 1 87 ? 11.226 0.625 -27.519 1.00 59.44 87 PRO A C 1
ATOM 619 O O . PRO A 1 87 ? 11.319 0.445 -28.735 1.00 59.44 87 PRO A O 1
ATOM 622 N N . GLY A 1 88 ? 11.707 1.724 -26.915 1.00 61.66 88 GLY A N 1
ATOM 623 C CA . GLY A 1 88 ? 12.344 2.850 -27.610 1.00 61.66 88 GLY A CA 1
ATOM 624 C C . GLY A 1 88 ? 13.782 2.593 -28.078 1.00 61.66 88 GLY A C 1
ATOM 625 O O . GLY A 1 88 ? 14.219 3.200 -29.055 1.00 61.66 88 GLY A O 1
ATOM 626 N N . GLN A 1 89 ? 14.493 1.619 -27.498 1.00 61.22 89 GLN A N 1
ATOM 627 C CA . GLN A 1 89 ? 15.823 1.205 -27.979 1.00 61.22 89 GLN A CA 1
ATOM 628 C C . GLN A 1 89 ? 15.766 0.436 -29.314 1.00 61.22 89 GLN A C 1
ATOM 630 O O . GLN A 1 89 ? 16.682 0.509 -30.130 1.00 61.22 89 GLN A O 1
ATOM 635 N N . ARG A 1 90 ? 14.653 -0.253 -29.600 1.00 66.38 90 ARG A N 1
ATOM 636 C CA . ARG A 1 90 ? 14.472 -1.066 -30.820 1.00 66.38 90 ARG A CA 1
ATOM 637 C C . ARG A 1 90 ? 14.554 -0.269 -32.136 1.00 66.38 90 ARG A C 1
ATOM 639 O O . ARG A 1 90 ? 15.180 -0.769 -33.074 1.00 66.38 90 ARG A O 1
ATOM 646 N N . PRO A 1 91 ? 13.921 0.915 -32.286 1.00 64.94 91 PRO A N 1
ATOM 647 C CA . PRO A 1 91 ? 14.062 1.718 -33.501 1.00 64.94 91 PRO A CA 1
ATOM 648 C C . PRO A 1 91 ? 15.467 2.307 -33.677 1.00 64.94 91 PRO A C 1
ATOM 650 O O . PRO A 1 91 ? 15.925 2.368 -34.817 1.00 64.94 91 PRO A O 1
ATOM 653 N N . ALA A 1 92 ? 16.162 2.675 -32.593 1.00 69.94 92 ALA A N 1
ATOM 654 C CA . ALA A 1 92 ? 17.536 3.180 -32.653 1.00 69.94 92 ALA A CA 1
ATOM 655 C C . ALA A 1 92 ? 18.518 2.092 -33.127 1.00 69.94 92 ALA A C 1
ATOM 657 O O . ALA A 1 92 ? 19.243 2.311 -34.097 1.00 69.94 92 ALA A O 1
ATOM 658 N N . ASP A 1 93 ? 18.445 0.886 -32.553 1.00 71.00 93 ASP A N 1
ATOM 659 C CA . ASP A 1 93 ? 19.251 -0.269 -32.982 1.00 71.00 93 ASP A CA 1
ATOM 660 C C . ASP A 1 93 ? 18.986 -0.632 -34.452 1.00 71.00 93 ASP A C 1
ATOM 662 O O . ASP A 1 93 ? 19.898 -0.930 -35.226 1.00 71.00 93 ASP A O 1
ATOM 666 N N . ARG A 1 94 ? 17.718 -0.564 -34.879 1.00 76.56 94 ARG A N 1
ATOM 667 C CA . ARG A 1 94 ? 17.330 -0.831 -36.269 1.00 76.56 94 ARG A CA 1
ATOM 668 C C . ARG A 1 94 ? 17.843 0.244 -37.228 1.00 76.56 94 ARG A C 1
ATOM 670 O O . ARG A 1 94 ? 18.190 -0.081 -38.363 1.00 76.56 94 ARG A O 1
ATOM 677 N N . ALA A 1 95 ? 17.875 1.505 -36.803 1.00 78.44 95 ALA A N 1
ATOM 678 C CA . ALA A 1 95 ? 18.445 2.596 -37.585 1.00 78.44 95 ALA A CA 1
ATOM 679 C C . ALA A 1 95 ? 19.963 2.431 -37.730 1.00 78.44 95 ALA A C 1
ATOM 681 O O . ALA A 1 95 ? 20.457 2.486 -38.854 1.00 78.44 95 ALA A O 1
ATOM 682 N N . ALA A 1 96 ? 20.672 2.128 -36.637 1.00 78.12 96 ALA A N 1
ATOM 683 C CA . ALA A 1 96 ? 22.104 1.840 -36.660 1.00 78.12 96 ALA A CA 1
ATOM 684 C C . ALA A 1 96 ? 22.430 0.676 -37.610 1.00 78.12 96 ALA A C 1
ATOM 686 O O . ALA A 1 96 ? 23.295 0.809 -38.472 1.00 78.12 96 ALA A O 1
ATOM 687 N N . PHE A 1 97 ? 21.666 -0.423 -37.542 1.00 81.12 97 PHE A N 1
ATOM 688 C CA . PHE A 1 97 ? 21.843 -1.561 -38.445 1.00 81.12 97 PHE A CA 1
ATOM 689 C C . PHE A 1 97 ? 21.663 -1.162 -39.915 1.00 81.12 97 PHE A C 1
ATOM 691 O O . PHE A 1 97 ? 22.522 -1.472 -40.733 1.00 81.12 97 PHE A O 1
ATOM 698 N N . ARG A 1 98 ? 20.602 -0.417 -40.269 1.00 84.75 98 ARG A N 1
ATOM 699 C CA . ARG A 1 98 ? 20.397 0.057 -41.654 1.00 84.75 98 ARG A CA 1
ATOM 700 C C . ARG A 1 98 ? 21.512 0.986 -42.133 1.00 84.75 98 ARG A C 1
ATOM 702 O O . ARG A 1 98 ? 21.914 0.879 -43.288 1.00 84.75 98 ARG A O 1
ATOM 709 N N . LEU A 1 99 ? 22.006 1.875 -41.273 1.00 84.94 99 LEU A N 1
ATOM 710 C CA . LEU A 1 99 ? 23.071 2.822 -41.618 1.00 84.94 99 LEU A CA 1
ATOM 711 C C . LEU A 1 99 ? 24.381 2.107 -41.968 1.00 84.94 99 LEU A C 1
ATOM 713 O O . LEU A 1 99 ? 25.051 2.516 -42.912 1.00 84.94 99 LEU A O 1
ATOM 717 N N . VAL A 1 100 ? 24.692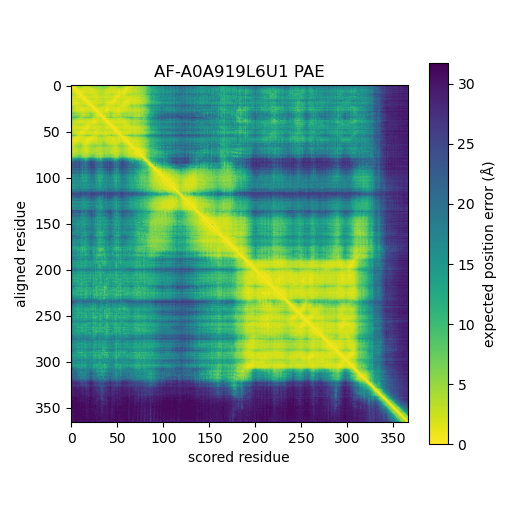 0.988 -41.304 1.00 87.31 100 VAL A N 1
ATOM 718 C CA . VAL A 1 100 ? 25.847 0.146 -41.662 1.00 87.31 100 VAL A CA 1
ATOM 719 C C . VAL A 1 100 ? 25.720 -0.405 -43.087 1.00 87.31 100 VAL A C 1
ATOM 721 O O . VAL A 1 100 ? 26.679 -0.334 -43.854 1.00 87.31 100 VAL A O 1
ATOM 724 N N . PHE A 1 101 ? 24.542 -0.897 -43.493 1.00 89.06 101 PHE A N 1
ATOM 725 C CA . PHE A 1 101 ? 24.343 -1.360 -44.876 1.00 89.06 101 PHE A CA 1
ATOM 726 C C . PHE A 1 101 ? 24.462 -0.224 -45.887 1.00 89.06 101 PHE A C 1
ATOM 728 O O . PHE A 1 101 ? 25.080 -0.412 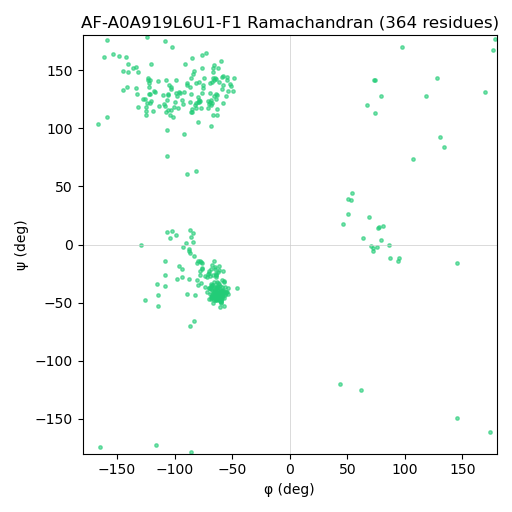-46.931 1.00 89.06 101 PHE A O 1
ATOM 735 N N . VAL A 1 102 ? 23.910 0.953 -45.580 1.00 90.88 102 VAL A N 1
ATOM 736 C CA . VAL A 1 102 ? 24.031 2.134 -46.449 1.00 90.88 102 VAL A CA 1
ATOM 737 C C . VAL A 1 102 ? 25.500 2.526 -46.629 1.00 90.88 102 VAL A C 1
ATOM 739 O O . VAL A 1 102 ? 25.921 2.755 -47.761 1.00 90.88 102 VAL A O 1
ATOM 742 N N . ALA A 1 103 ? 26.295 2.523 -45.554 1.00 91.06 103 ALA A N 1
ATOM 743 C CA . ALA A 1 103 ? 27.726 2.812 -45.609 1.00 91.06 103 ALA A CA 1
ATOM 744 C C . ALA A 1 103 ? 28.482 1.811 -46.499 1.00 91.06 103 ALA A C 1
ATOM 746 O O . ALA A 1 103 ? 29.230 2.213 -47.390 1.00 91.06 103 ALA A O 1
ATOM 747 N N . LEU A 1 104 ? 28.251 0.507 -46.301 1.00 92.00 104 LEU A N 1
ATOM 748 C CA . LEU A 1 104 ? 28.918 -0.554 -47.062 1.00 92.00 104 LEU A CA 1
ATOM 749 C C . LEU A 1 104 ? 28.537 -0.539 -48.546 1.00 92.00 104 LEU A C 1
ATOM 751 O O . LEU A 1 104 ? 29.414 -0.637 -49.404 1.00 92.00 104 LEU A O 1
ATOM 755 N N . ILE A 1 105 ? 27.247 -0.382 -48.855 1.00 94.12 105 ILE A N 1
ATOM 756 C CA . ILE A 1 105 ? 26.764 -0.292 -50.238 1.00 94.12 105 ILE A CA 1
ATOM 757 C C . ILE A 1 105 ? 27.323 0.971 -50.899 1.00 94.12 105 ILE A C 1
ATOM 759 O O . ILE A 1 105 ? 27.842 0.889 -52.009 1.00 94.12 105 ILE A O 1
ATOM 763 N N . GLY A 1 106 ? 27.289 2.120 -50.218 1.00 93.56 106 GLY A N 1
ATOM 764 C CA . GLY A 1 106 ? 27.848 3.373 -50.727 1.00 93.56 106 GLY A CA 1
ATOM 765 C C . GLY A 1 106 ? 29.346 3.272 -51.024 1.00 93.56 106 GLY A C 1
ATOM 766 O O . GLY A 1 106 ? 29.790 3.682 -52.098 1.00 93.56 106 GLY A O 1
ATOM 767 N N . GLY A 1 107 ? 30.121 2.659 -50.126 1.00 93.12 107 GLY A N 1
ATOM 768 C CA . GLY A 1 107 ? 31.546 2.394 -50.337 1.00 93.12 107 GLY A CA 1
ATOM 769 C C . GLY A 1 107 ? 31.808 1.454 -51.518 1.00 93.12 107 GLY A C 1
ATOM 770 O O . GLY A 1 107 ? 32.640 1.758 -52.374 1.00 93.12 107 GLY A O 1
ATOM 771 N N . ALA A 1 108 ? 31.059 0.351 -51.617 1.00 93.19 108 ALA A N 1
ATOM 772 C CA . ALA A 1 108 ? 31.182 -0.610 -52.715 1.00 93.19 108 ALA A CA 1
ATOM 773 C C . ALA A 1 108 ? 30.821 0.008 -54.075 1.00 93.19 108 ALA A C 1
ATOM 775 O O . ALA A 1 108 ? 31.544 -0.188 -55.050 1.00 93.19 108 ALA A O 1
ATOM 776 N N . VAL A 1 109 ? 29.746 0.801 -54.138 1.00 93.88 109 VAL A N 1
ATOM 777 C CA . VAL A 1 109 ? 29.343 1.539 -55.346 1.00 93.88 109 VAL A CA 1
ATOM 778 C C . VAL A 1 109 ? 30.406 2.567 -55.727 1.00 93.88 109 VAL A C 1
ATOM 780 O O . VAL A 1 109 ? 30.770 2.661 -56.896 1.00 93.88 109 VAL A O 1
ATOM 783 N N . THR A 1 110 ? 30.958 3.294 -54.751 1.00 91.38 110 THR A N 1
ATOM 784 C CA . THR A 1 110 ? 32.039 4.263 -54.992 1.00 91.38 110 THR A CA 1
ATOM 785 C C . THR A 1 110 ? 33.254 3.578 -55.612 1.00 91.38 110 THR A C 1
ATOM 787 O O . THR A 1 110 ? 33.781 4.057 -56.614 1.00 91.38 110 THR A O 1
ATOM 790 N N . LEU A 1 111 ? 33.656 2.420 -55.078 1.00 89.25 111 LEU A N 1
ATOM 791 C CA . LEU A 1 111 ? 34.751 1.629 -55.633 1.00 89.25 111 LEU A CA 1
ATOM 792 C C . LEU A 1 111 ? 34.437 1.139 -57.056 1.00 89.25 111 LEU A C 1
ATOM 794 O O . LEU A 1 111 ? 35.267 1.294 -57.947 1.00 89.25 111 LEU A O 1
ATOM 798 N N . ALA A 1 112 ? 33.238 0.591 -57.277 1.00 89.75 112 ALA A N 1
ATOM 799 C CA . ALA A 1 112 ? 32.821 0.026 -58.560 1.00 89.75 112 ALA A CA 1
ATOM 800 C C . ALA A 1 112 ? 32.707 1.070 -59.682 1.00 89.75 112 ALA A C 1
ATOM 802 O O . ALA A 1 112 ? 32.967 0.746 -60.836 1.00 89.75 112 ALA A O 1
ATOM 803 N N . VAL A 1 113 ? 32.337 2.314 -59.357 1.00 89.44 113 VAL A N 1
ATOM 804 C CA . VAL A 1 113 ? 32.216 3.407 -60.335 1.00 89.44 113 VAL A CA 1
ATOM 805 C C . VAL A 1 113 ? 33.570 4.056 -60.621 1.00 89.44 113 VAL A C 1
ATOM 807 O O . VAL A 1 113 ? 33.897 4.294 -61.780 1.00 89.44 113 VAL A O 1
ATOM 810 N N . TRP A 1 114 ? 34.387 4.322 -59.597 1.00 86.38 114 TRP A N 1
ATOM 811 C CA . TRP A 1 114 ? 35.650 5.050 -59.782 1.00 86.38 114 TRP A CA 1
ATOM 812 C C . TRP A 1 114 ? 36.752 4.224 -60.451 1.00 86.38 114 TRP A C 1
ATOM 814 O O . TRP A 1 114 ? 37.606 4.817 -61.117 1.00 86.38 114 TRP A O 1
ATOM 824 N N . LEU A 1 115 ? 36.726 2.890 -60.314 1.00 83.62 115 LEU A N 1
ATOM 825 C CA . LEU A 1 115 ? 37.694 1.991 -60.953 1.00 83.62 115 LEU A CA 1
ATOM 826 C C . LEU A 1 115 ? 37.675 2.093 -62.492 1.00 83.62 115 LEU A C 1
ATOM 828 O O . LEU A 1 115 ? 38.731 2.352 -63.066 1.00 83.62 115 LEU A O 1
ATOM 832 N N . PRO A 1 116 ? 36.521 1.934 -63.177 1.00 84.69 116 PRO A N 1
ATOM 833 C CA . PRO A 1 116 ? 36.456 2.068 -64.630 1.00 84.69 116 PRO A CA 1
ATOM 834 C C . PRO A 1 116 ? 36.390 3.525 -65.105 1.00 84.69 116 PRO A C 1
ATOM 836 O O . PRO A 1 116 ? 36.864 3.819 -66.195 1.00 84.69 116 PRO A O 1
ATOM 839 N N . ALA A 1 117 ? 35.801 4.444 -64.329 1.00 80.38 117 ALA A N 1
ATOM 840 C CA . ALA A 1 117 ? 35.481 5.785 -64.828 1.00 80.38 117 ALA A CA 1
ATOM 841 C C . ALA A 1 117 ? 36.662 6.768 -64.852 1.00 80.38 117 ALA A C 1
ATOM 843 O O . ALA A 1 117 ? 36.550 7.816 -65.483 1.00 80.38 117 ALA A O 1
ATOM 844 N N . THR A 1 118 ? 37.767 6.482 -64.152 1.00 70.31 118 THR A N 1
ATOM 845 C CA . THR A 1 118 ? 38.760 7.530 -63.843 1.00 70.31 118 THR A CA 1
ATOM 846 C C . THR A 1 118 ? 40.212 7.189 -64.187 1.00 70.31 118 THR A C 1
ATOM 848 O O . THR A 1 118 ? 41.082 8.011 -63.911 1.00 70.31 118 THR A O 1
ATOM 851 N N . GLU A 1 119 ? 40.496 5.993 -64.725 1.00 73.94 119 GLU A N 1
ATOM 852 C CA . GLU A 1 119 ? 41.859 5.456 -64.976 1.00 73.94 119 GLU A CA 1
ATOM 853 C C . GLU A 1 119 ? 42.846 5.625 -63.797 1.00 73.94 119 GLU A C 1
ATOM 855 O O . GLU A 1 119 ? 44.066 5.550 -63.943 1.00 73.94 119 GLU A O 1
ATOM 860 N N . ARG A 1 120 ? 42.331 5.875 -62.587 1.00 75.44 120 ARG A N 1
ATOM 861 C CA . ARG A 1 120 ? 43.148 6.173 -61.414 1.00 75.44 120 ARG A CA 1
ATOM 862 C C . ARG A 1 120 ? 43.645 4.882 -60.772 1.00 75.44 120 ARG A C 1
ATOM 864 O O . ARG A 1 120 ? 42.935 3.877 -60.787 1.00 75.44 120 ARG A O 1
ATOM 871 N N . PRO A 1 121 ? 44.835 4.905 -60.147 1.00 83.75 121 PRO A N 1
ATOM 872 C CA . PRO A 1 121 ? 45.359 3.743 -59.445 1.00 83.75 121 PRO A CA 1
ATOM 873 C C . PRO A 1 121 ? 44.395 3.285 -58.344 1.00 83.75 121 PRO A C 1
ATOM 875 O O . PRO A 1 121 ? 43.772 4.110 -57.672 1.00 83.75 121 PRO A O 1
ATOM 878 N N . LEU A 1 122 ? 44.326 1.966 -58.126 1.00 85.50 122 LEU A N 1
ATOM 879 C CA . LEU A 1 122 ? 43.447 1.304 -57.150 1.00 85.50 122 LEU A CA 1
ATOM 880 C C . LEU A 1 122 ? 43.451 1.987 -55.770 1.00 85.50 122 LEU A C 1
ATOM 882 O O . LEU A 1 122 ? 42.402 2.126 -55.144 1.00 85.50 122 LEU A O 1
ATOM 886 N N . GLY A 1 123 ? 44.614 2.478 -55.326 1.00 87.19 123 GLY A N 1
ATOM 887 C CA . GLY A 1 123 ? 44.752 3.189 -54.053 1.00 87.19 123 GLY A CA 1
ATOM 888 C C . GLY A 1 123 ? 43.878 4.445 -53.939 1.00 87.19 123 GLY A C 1
ATOM 889 O O . GLY A 1 123 ? 43.320 4.698 -52.875 1.00 87.19 123 GLY A O 1
ATOM 890 N N . ALA A 1 124 ? 43.688 5.200 -55.027 1.00 85.19 124 ALA A N 1
ATOM 891 C CA . ALA A 1 124 ? 42.845 6.396 -55.020 1.00 85.19 124 ALA A CA 1
ATOM 892 C C . ALA A 1 124 ? 41.349 6.045 -54.921 1.00 85.19 124 ALA A C 1
ATOM 894 O O . ALA A 1 124 ? 40.617 6.682 -54.167 1.00 85.19 124 ALA A O 1
ATOM 895 N N . ALA A 1 125 ? 40.895 5.005 -55.628 1.00 86.12 125 ALA A N 1
ATOM 896 C CA . ALA A 1 125 ? 39.507 4.542 -55.554 1.00 86.12 125 ALA A CA 1
ATOM 897 C C . ALA A 1 125 ? 39.178 3.928 -54.179 1.00 86.12 125 ALA A C 1
ATOM 899 O O . ALA A 1 125 ? 38.110 4.187 -53.624 1.00 86.12 125 ALA A O 1
ATOM 900 N N . MET A 1 126 ? 40.121 3.185 -53.585 1.00 88.62 126 MET A N 1
ATOM 901 C CA . MET A 1 126 ? 40.003 2.687 -52.209 1.00 88.62 126 MET A CA 1
ATOM 902 C C . MET A 1 126 ? 39.919 3.826 -51.187 1.00 88.62 126 MET A C 1
ATOM 904 O O . MET A 1 126 ? 39.089 3.761 -50.283 1.00 88.62 126 MET A O 1
ATOM 908 N N . LEU A 1 127 ? 40.722 4.886 -51.341 1.00 90.56 127 LEU A N 1
ATOM 909 C CA . LEU A 1 127 ? 40.669 6.054 -50.458 1.00 90.56 127 LEU A CA 1
ATOM 910 C C . LEU A 1 127 ? 39.286 6.720 -50.480 1.00 90.56 127 LEU A C 1
ATOM 912 O O . LEU A 1 127 ? 38.753 7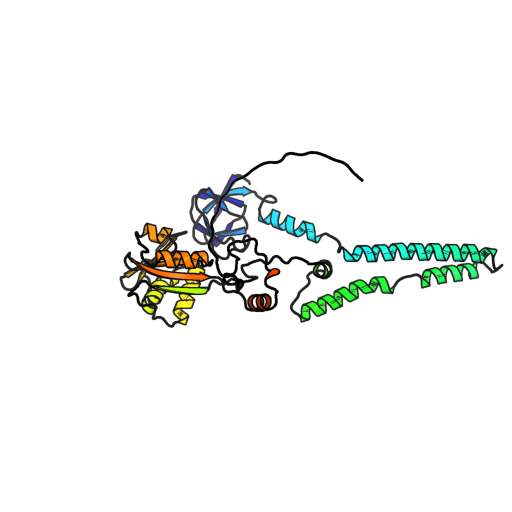.051 -49.419 1.00 90.56 127 LEU A O 1
ATOM 916 N N . PHE A 1 128 ? 38.675 6.870 -51.660 1.00 89.12 128 PHE A N 1
ATOM 917 C CA . PHE A 1 128 ? 37.323 7.423 -51.773 1.00 89.12 128 PHE A CA 1
ATOM 918 C C . PHE A 1 128 ? 36.262 6.497 -51.171 1.00 89.12 128 PHE A C 1
ATOM 920 O O . PHE A 1 128 ? 35.402 6.969 -50.430 1.00 89.12 128 PHE A O 1
ATOM 927 N N . ALA A 1 129 ? 36.348 5.185 -51.406 1.00 90.81 129 ALA A N 1
ATOM 928 C CA . ALA A 1 129 ? 35.426 4.215 -50.815 1.00 90.81 129 ALA A CA 1
ATOM 929 C C . ALA A 1 129 ? 35.489 4.211 -49.275 1.00 90.81 129 ALA A C 1
ATOM 931 O O . ALA A 1 129 ? 34.450 4.249 -48.618 1.00 90.81 129 ALA A O 1
ATOM 932 N N . ILE A 1 130 ? 36.695 4.235 -48.693 1.00 92.56 130 ILE A N 1
ATOM 933 C CA . ILE A 1 130 ? 36.891 4.318 -47.236 1.00 92.56 130 ILE A CA 1
ATOM 934 C C . ILE A 1 130 ? 36.342 5.641 -46.697 1.00 92.56 130 ILE A C 1
ATOM 936 O O . ILE A 1 130 ? 35.628 5.639 -45.699 1.00 92.56 130 ILE A O 1
ATOM 940 N N . THR A 1 131 ? 36.619 6.757 -47.375 1.00 93.00 131 THR A N 1
ATOM 941 C CA . THR A 1 131 ? 36.102 8.081 -46.991 1.00 93.00 131 THR A CA 1
ATOM 942 C C . THR A 1 131 ? 34.572 8.088 -46.914 1.00 93.00 131 THR A C 1
ATOM 944 O O . THR A 1 131 ? 34.013 8.584 -45.939 1.00 93.00 131 THR A O 1
ATOM 947 N N . VAL A 1 132 ? 33.887 7.482 -47.891 1.00 92.25 132 VAL A N 1
ATOM 948 C CA . VAL A 1 132 ? 32.417 7.366 -47.894 1.00 92.25 132 VAL A CA 1
ATOM 949 C C . VAL A 1 132 ? 31.917 6.534 -46.714 1.00 92.25 132 VAL A C 1
ATOM 951 O O . VAL A 1 132 ? 30.979 6.945 -46.033 1.00 92.25 132 VAL A O 1
ATOM 954 N N . VAL A 1 133 ? 32.553 5.396 -46.424 1.00 91.31 133 VAL A N 1
ATOM 955 C CA . VAL A 1 133 ? 32.169 4.541 -45.288 1.00 91.31 133 VAL A CA 1
ATOM 956 C C . VAL A 1 133 ? 32.359 5.275 -43.956 1.00 91.31 133 VAL A C 1
ATOM 958 O O . VAL A 1 133 ? 31.449 5.264 -43.130 1.00 91.31 133 VAL A O 1
ATOM 961 N N . VAL A 1 134 ? 33.498 5.950 -43.763 1.00 90.75 134 VAL A N 1
ATOM 962 C CA . VAL A 1 134 ? 33.825 6.678 -42.523 1.00 90.75 134 VAL A CA 1
ATOM 963 C C . VAL A 1 134 ? 32.858 7.837 -42.284 1.00 90.75 134 VAL A C 1
ATOM 965 O O . VAL A 1 134 ? 32.327 7.961 -41.186 1.00 90.75 134 VAL A O 1
ATOM 968 N N . ILE A 1 135 ? 32.564 8.644 -43.308 1.00 89.75 135 ILE A N 1
ATOM 969 C CA . ILE A 1 135 ? 31.620 9.770 -43.192 1.00 89.75 135 ILE A CA 1
ATOM 970 C C . ILE A 1 135 ? 30.191 9.287 -42.889 1.00 89.75 135 ILE A C 1
ATOM 972 O O . ILE A 1 135 ? 29.407 10.015 -42.284 1.00 89.75 135 ILE A O 1
ATOM 976 N N . THR A 1 136 ? 29.845 8.058 -43.281 1.00 87.88 136 THR A N 1
ATOM 977 C CA . THR A 1 136 ? 28.513 7.479 -43.043 1.00 87.88 136 THR A CA 1
ATOM 978 C C . THR A 1 136 ? 28.372 6.864 -41.639 1.00 87.88 136 THR A C 1
ATOM 980 O O . THR A 1 136 ? 27.258 6.529 -41.234 1.00 87.88 136 THR A O 1
ATOM 983 N N . CYS A 1 137 ? 29.460 6.716 -40.871 1.00 83.31 137 CYS A N 1
ATOM 984 C CA . CYS A 1 137 ? 29.409 6.135 -39.528 1.00 83.31 137 CYS A CA 1
ATOM 985 C C . CYS A 1 137 ? 28.672 7.070 -38.542 1.00 83.31 137 CYS A C 1
ATOM 987 O O . CYS A 1 137 ? 29.095 8.209 -38.338 1.00 83.31 137 CYS A O 1
ATOM 989 N N . PRO A 1 138 ? 27.565 6.634 -37.911 1.00 78.88 138 PRO A N 1
ATOM 990 C CA . PRO A 1 138 ? 26.747 7.501 -37.069 1.00 78.88 138 PRO A CA 1
ATOM 991 C C . PRO A 1 138 ? 27.215 7.499 -35.602 1.00 78.88 138 PRO A C 1
ATOM 993 O O . PRO A 1 138 ? 26.446 7.150 -34.705 1.00 78.88 138 PRO A O 1
ATOM 996 N N . ASP A 1 139 ? 28.453 7.916 -35.332 1.00 79.56 139 ASP A N 1
ATOM 997 C CA . ASP A 1 139 ? 29.056 7.857 -33.985 1.00 79.56 139 ASP A CA 1
ATOM 998 C C . ASP A 1 139 ? 28.224 8.598 -32.918 1.00 79.56 139 ASP A C 1
ATOM 1000 O O . ASP A 1 139 ? 28.060 8.135 -31.787 1.00 79.56 139 ASP A O 1
ATOM 1004 N N . ALA A 1 140 ? 27.608 9.722 -33.296 1.00 80.31 140 ALA A N 1
ATOM 1005 C CA . ALA A 1 140 ? 26.758 10.518 -32.409 1.00 80.31 140 ALA A CA 1
ATOM 1006 C C . ALA A 1 140 ? 25.430 9.828 -32.042 1.00 80.31 140 ALA A C 1
ATOM 1008 O O . ALA A 1 140 ? 24.871 10.085 -30.973 1.00 80.31 140 ALA A O 1
ATOM 1009 N N . LEU A 1 141 ? 24.920 8.938 -32.900 1.00 79.88 141 LEU A N 1
ATOM 1010 C CA . LEU A 1 141 ? 23.642 8.259 -32.674 1.00 79.88 141 LEU A CA 1
ATOM 1011 C C . LEU A 1 141 ? 23.730 7.291 -31.487 1.00 79.88 141 LEU A C 1
ATOM 1013 O O . LEU A 1 141 ? 22.783 7.194 -30.709 1.00 79.88 141 LEU A O 1
ATOM 1017 N N . GLY A 1 142 ? 24.881 6.630 -31.309 1.00 74.81 142 GLY A N 1
ATOM 1018 C CA . GLY A 1 142 ? 25.112 5.689 -30.208 1.00 74.81 142 GLY A CA 1
ATOM 1019 C C . GLY A 1 142 ? 25.138 6.346 -28.822 1.00 74.81 142 GLY A C 1
ATOM 1020 O O . GLY A 1 142 ? 24.801 5.704 -27.829 1.00 74.81 142 GLY A O 1
ATOM 1021 N N . LEU A 1 143 ? 25.485 7.636 -28.747 1.00 82.19 143 LEU A N 1
ATOM 1022 C CA . LEU A 1 143 ? 25.564 8.391 -27.490 1.00 82.19 143 LEU A CA 1
ATOM 1023 C C . LEU A 1 143 ? 24.302 9.199 -27.167 1.00 82.19 143 LEU A C 1
ATOM 1025 O O . LEU A 1 143 ? 24.099 9.574 -26.008 1.00 82.19 143 LEU A O 1
ATOM 1029 N N . ALA A 1 144 ? 23.441 9.453 -28.153 1.00 82.88 144 ALA A N 1
ATOM 1030 C CA . ALA A 1 144 ? 22.250 10.279 -27.980 1.00 82.88 144 ALA A CA 1
ATOM 1031 C C . ALA A 1 144 ? 21.297 9.714 -26.908 1.00 82.88 144 ALA A C 1
ATOM 1033 O O . ALA A 1 144 ? 20.916 10.426 -25.976 1.00 82.88 144 ALA A O 1
ATOM 1034 N N . THR A 1 145 ? 20.962 8.423 -26.991 1.00 81.44 145 THR A N 1
ATOM 1035 C CA . THR A 1 145 ? 20.007 7.774 -26.077 1.00 81.44 145 THR A CA 1
ATOM 1036 C C . THR A 1 145 ? 20.523 7.683 -24.632 1.00 81.44 145 THR A C 1
ATOM 1038 O O . THR A 1 145 ? 19.809 8.140 -23.736 1.00 81.44 145 THR A O 1
ATOM 1041 N N . PRO A 1 146 ? 21.751 7.188 -24.352 1.00 81.19 146 PRO A N 1
ATOM 1042 C CA . PRO A 1 146 ? 22.287 7.167 -22.987 1.00 81.19 146 PRO A CA 1
ATOM 1043 C C . PRO A 1 146 ? 22.373 8.559 -22.352 1.00 81.19 146 PRO A C 1
ATOM 1045 O O . PRO A 1 146 ? 22.034 8.724 -21.181 1.00 81.19 146 PRO A O 1
ATOM 1048 N N . THR A 1 147 ? 22.762 9.573 -23.131 1.00 86.50 147 THR A N 1
ATOM 1049 C CA . THR A 1 147 ? 22.867 10.954 -22.638 1.00 86.50 147 THR A CA 1
ATOM 1050 C C . THR A 1 147 ? 21.492 11.515 -22.278 1.00 86.50 147 THR A C 1
ATOM 1052 O O . THR A 1 147 ? 21.322 12.081 -21.197 1.00 86.50 147 THR A O 1
ATOM 1055 N N . ALA A 1 148 ? 20.489 11.305 -23.136 1.00 86.75 148 ALA A N 1
ATOM 1056 C CA . ALA A 1 148 ? 19.116 11.729 -22.873 1.00 86.75 148 ALA A CA 1
ATOM 1057 C C . ALA A 1 148 ? 18.528 11.046 -21.625 1.00 86.75 148 ALA A C 1
ATOM 1059 O O . ALA A 1 148 ? 17.930 11.719 -20.785 1.00 86.75 148 ALA A O 1
ATOM 1060 N N . ILE A 1 149 ? 18.748 9.737 -21.457 1.00 87.25 149 ILE A N 1
ATOM 1061 C CA . ILE A 1 149 ? 18.295 8.984 -20.277 1.00 87.25 149 ILE A CA 1
ATOM 1062 C C . ILE A 1 149 ? 18.976 9.494 -19.004 1.00 87.25 149 ILE A C 1
ATOM 1064 O O . ILE A 1 149 ? 18.307 9.699 -17.990 1.00 87.25 149 ILE A O 1
ATOM 1068 N N . MET A 1 150 ? 20.292 9.718 -19.044 1.00 86.75 150 MET A N 1
ATOM 1069 C CA . MET A 1 150 ? 21.064 10.197 -17.895 1.00 86.75 150 MET A CA 1
ATOM 1070 C C . MET A 1 150 ? 20.584 11.580 -17.438 1.00 86.75 150 MET A C 1
ATOM 1072 O O . MET A 1 150 ? 20.300 11.782 -16.255 1.00 86.75 150 MET A O 1
ATOM 1076 N N . VAL A 1 151 ? 20.423 12.519 -18.376 1.00 91.38 151 VAL A N 1
ATOM 1077 C CA . VAL A 1 151 ? 19.913 13.866 -18.079 1.00 91.38 151 VAL A CA 1
ATOM 1078 C C . VAL A 1 151 ? 18.456 13.809 -17.612 1.00 91.38 151 VAL A C 1
ATOM 1080 O O . VAL A 1 151 ? 18.111 14.446 -16.616 1.00 91.38 151 VAL A O 1
ATOM 1083 N N . GLY A 1 152 ? 17.605 13.021 -18.277 1.00 89.19 152 GLY A N 1
ATOM 1084 C CA . GLY A 1 152 ? 16.196 12.854 -17.917 1.00 89.19 152 GLY A CA 1
ATOM 1085 C C . GLY A 1 152 ? 16.007 12.281 -16.512 1.00 89.19 152 GLY A C 1
ATOM 1086 O O . GLY A 1 152 ? 15.227 12.819 -15.726 1.00 89.19 152 GLY A O 1
ATOM 1087 N N . THR A 1 153 ? 16.788 11.261 -16.152 1.00 87.00 153 THR A N 1
ATOM 1088 C CA . THR A 1 153 ? 16.781 10.667 -14.806 1.00 87.00 153 THR A CA 1
ATOM 1089 C C . THR A 1 153 ? 17.247 11.676 -13.756 1.00 87.00 153 THR A C 1
ATOM 1091 O O . THR A 1 153 ? 16.611 11.814 -12.712 1.00 87.00 153 THR A O 1
ATOM 1094 N N . GLY A 1 154 ? 18.301 12.450 -14.046 1.00 87.56 154 GLY A N 1
ATOM 1095 C CA . GLY A 1 154 ? 18.778 13.515 -13.158 1.00 87.56 154 GLY A CA 1
ATOM 1096 C C . GLY A 1 154 ? 17.749 14.633 -12.944 1.00 87.56 154 GLY A C 1
ATOM 1097 O O . GLY A 1 154 ? 17.581 15.120 -11.825 1.00 87.56 154 GLY A O 1
ATOM 1098 N N . LEU A 1 155 ? 17.018 15.022 -13.993 1.00 90.12 155 LEU A N 1
ATOM 1099 C CA . LEU A 1 155 ? 15.917 15.986 -13.894 1.00 90.12 155 LEU A CA 1
ATOM 1100 C C . LEU A 1 155 ? 14.726 15.428 -13.103 1.00 90.12 155 LEU A C 1
ATOM 1102 O O . LEU A 1 15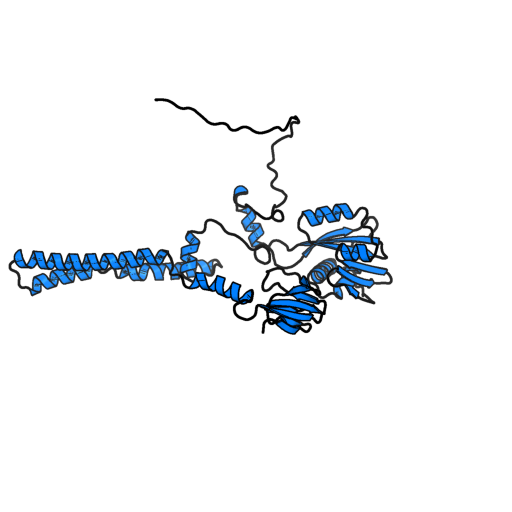5 ? 14.129 16.166 -12.320 1.00 90.12 155 LEU A O 1
ATOM 1106 N N . GLY A 1 156 ? 14.397 14.146 -13.282 1.00 88.38 156 GLY A N 1
ATOM 1107 C CA . GLY A 1 156 ? 13.373 13.449 -12.501 1.00 88.38 156 GLY A CA 1
ATOM 1108 C C . GLY A 1 156 ? 13.703 13.442 -11.011 1.00 88.38 156 GLY A C 1
ATOM 1109 O O . GLY A 1 156 ? 12.886 13.877 -10.200 1.00 88.38 156 GLY A O 1
ATOM 1110 N N . ALA A 1 157 ? 14.934 13.066 -10.657 1.00 87.81 157 ALA A N 1
ATOM 1111 C CA . ALA A 1 157 ? 15.397 13.034 -9.272 1.00 87.81 157 ALA A CA 1
ATOM 1112 C C . ALA A 1 157 ? 15.313 14.414 -8.595 1.00 87.81 157 ALA A C 1
ATOM 1114 O O . ALA A 1 157 ? 14.833 14.517 -7.468 1.00 87.81 157 ALA A O 1
ATOM 1115 N N . LYS A 1 158 ? 15.668 15.497 -9.305 1.00 89.88 158 LYS A N 1
ATOM 1116 C CA . LYS A 1 158 ? 15.500 16.880 -8.808 1.00 89.88 158 LYS A CA 1
ATOM 1117 C C . LYS A 1 158 ? 14.041 17.269 -8.537 1.00 89.88 158 LYS A C 1
ATOM 1119 O O . LYS A 1 158 ? 13.798 18.247 -7.838 1.00 89.88 158 LYS A O 1
ATOM 1124 N N . ARG A 1 159 ? 13.078 16.531 -9.094 1.00 88.38 159 ARG A N 1
ATOM 1125 C CA . ARG A 1 159 ? 11.631 16.715 -8.904 1.00 88.38 159 ARG A CA 1
ATOM 1126 C C . ARG A 1 159 ? 11.006 15.639 -8.006 1.00 88.38 159 ARG A C 1
ATOM 1128 O O . ARG A 1 159 ? 9.786 15.558 -7.940 1.00 88.38 159 ARG A O 1
ATOM 1135 N N . GLY A 1 160 ? 11.818 14.820 -7.332 1.00 86.31 160 GLY A N 1
ATOM 1136 C CA . GLY A 1 160 ? 11.340 13.754 -6.445 1.00 86.31 160 GLY A CA 1
ATOM 1137 C C . GLY A 1 160 ? 10.839 12.497 -7.165 1.00 86.31 160 GLY A C 1
ATOM 1138 O O . GLY A 1 160 ? 10.181 11.672 -6.543 1.00 86.31 160 GLY A O 1
ATOM 1139 N N . VAL A 1 161 ? 11.139 12.330 -8.458 1.00 88.69 161 VAL A N 1
ATOM 1140 C CA . VAL A 1 161 ? 10.760 11.146 -9.246 1.00 88.69 161 VAL A CA 1
ATOM 1141 C C . VAL A 1 161 ? 11.998 10.298 -9.521 1.00 88.69 161 VAL A C 1
ATOM 1143 O O . VAL A 1 161 ? 12.898 10.712 -10.252 1.00 88.69 161 VAL A O 1
ATOM 1146 N N . LEU A 1 162 ? 12.043 9.093 -8.953 1.00 89.31 162 LEU A N 1
ATOM 1147 C CA . LEU A 1 162 ? 13.164 8.170 -9.119 1.00 89.31 162 LEU A CA 1
ATOM 1148 C C . LEU A 1 162 ? 12.837 7.083 -10.150 1.00 89.31 162 LEU A C 1
ATOM 1150 O O . LEU A 1 162 ? 12.059 6.168 -9.884 1.00 89.31 162 LEU A O 1
ATOM 1154 N N . PHE A 1 163 ? 13.485 7.144 -11.312 1.00 84.38 163 PHE A N 1
ATOM 1155 C CA . PHE A 1 163 ? 13.403 6.088 -12.320 1.00 84.38 163 PHE A CA 1
ATOM 1156 C C . PHE A 1 163 ? 14.424 4.989 -12.012 1.00 84.38 163 PHE A C 1
ATOM 1158 O O . PHE A 1 163 ? 15.628 5.230 -12.044 1.00 84.38 163 PHE A O 1
ATOM 1165 N N . LYS A 1 164 ? 13.953 3.768 -11.728 1.00 79.81 164 LYS A N 1
ATOM 1166 C CA . LYS A 1 164 ? 14.830 2.619 -11.425 1.00 79.81 164 LYS A CA 1
ATOM 1167 C C . LYS A 1 164 ? 15.597 2.102 -12.647 1.00 79.81 164 LYS A C 1
ATOM 1169 O O . LYS A 1 164 ? 16.643 1.483 -12.491 1.00 79.81 164 LYS A O 1
ATOM 1174 N N . ASN A 1 165 ? 15.073 2.313 -13.855 1.00 80.94 165 ASN A N 1
ATOM 1175 C CA . ASN A 1 165 ? 15.705 1.899 -15.105 1.00 80.94 165 ASN A CA 1
ATOM 1176 C C . ASN A 1 165 ? 15.267 2.794 -16.281 1.00 80.94 165 ASN A C 1
ATOM 1178 O O . ASN A 1 165 ? 14.271 3.515 -16.203 1.00 80.94 165 ASN A O 1
ATOM 1182 N N . ALA A 1 166 ? 16.019 2.728 -17.384 1.00 78.31 166 ALA A N 1
ATOM 1183 C CA . ALA A 1 166 ? 15.742 3.479 -18.611 1.00 78.31 166 ALA A CA 1
ATOM 1184 C C . ALA A 1 166 ? 14.377 3.136 -19.232 1.00 78.31 166 ALA A C 1
ATOM 1186 O O . ALA A 1 166 ? 13.691 4.014 -19.748 1.00 78.31 166 ALA A O 1
ATOM 1187 N N . VAL A 1 167 ? 13.972 1.863 -19.140 1.00 79.88 167 VAL A N 1
ATOM 1188 C CA . VAL A 1 167 ? 12.691 1.362 -19.660 1.00 79.88 167 VAL A CA 1
ATOM 1189 C C . VAL A 1 167 ? 11.524 2.107 -19.013 1.00 79.88 167 VAL A C 1
ATOM 1191 O O . VAL A 1 167 ? 10.604 2.517 -19.711 1.00 79.88 167 VAL A O 1
ATOM 1194 N N . ALA A 1 168 ? 11.571 2.318 -17.696 1.00 82.69 168 ALA A N 1
ATOM 1195 C CA . ALA A 1 168 ? 10.536 3.023 -16.950 1.00 82.69 168 ALA A CA 1
ATOM 1196 C C . ALA A 1 168 ? 10.438 4.497 -17.363 1.00 82.69 168 ALA A C 1
ATOM 1198 O O . ALA A 1 168 ? 9.333 5.021 -17.481 1.00 82.69 168 ALA A O 1
ATOM 1199 N N . LEU A 1 169 ? 11.575 5.154 -17.624 1.00 85.44 169 LEU A N 1
ATOM 1200 C CA . LEU A 1 169 ? 11.592 6.531 -18.117 1.00 85.44 169 LEU A CA 1
ATOM 1201 C C . LEU A 1 169 ? 10.946 6.629 -19.507 1.00 85.44 169 LEU A C 1
ATOM 1203 O O . LEU A 1 169 ? 10.078 7.472 -19.712 1.00 85.44 169 LEU A O 1
ATOM 1207 N N . GLU A 1 170 ? 11.301 5.742 -20.439 1.00 82.94 170 GLU A N 1
ATOM 1208 C CA . GLU A 1 170 ? 10.693 5.717 -21.777 1.00 82.94 170 GLU A CA 1
ATOM 1209 C C . GLU A 1 170 ? 9.200 5.373 -21.729 1.00 82.94 170 GLU A C 1
ATOM 1211 O O . GLU A 1 170 ? 8.385 6.050 -22.354 1.00 82.94 170 GLU A O 1
ATOM 1216 N N . ALA A 1 171 ? 8.827 4.344 -20.963 1.00 81.94 171 ALA A N 1
ATOM 1217 C CA . ALA A 1 171 ? 7.439 3.915 -20.826 1.00 81.94 171 ALA A CA 1
ATOM 1218 C C . ALA A 1 171 ? 6.562 4.998 -20.187 1.00 81.94 171 ALA A C 1
ATOM 1220 O O . ALA A 1 171 ? 5.396 5.122 -20.558 1.00 81.94 171 ALA A O 1
ATOM 1221 N N . SER A 1 172 ? 7.123 5.818 -19.287 1.00 85.06 172 SER A N 1
ATOM 1222 C CA . SER A 1 172 ? 6.387 6.907 -18.637 1.00 85.06 172 SER A CA 1
ATOM 1223 C C . SER A 1 172 ? 5.811 7.924 -19.623 1.00 85.06 172 SER A C 1
ATOM 1225 O O . SER A 1 172 ? 4.729 8.454 -19.384 1.00 85.06 172 SER A O 1
ATOM 1227 N N . ALA A 1 173 ? 6.472 8.133 -20.768 1.00 83.50 173 ALA A N 1
ATOM 1228 C CA . ALA A 1 173 ? 5.998 9.039 -21.811 1.00 83.50 173 ALA A CA 1
ATOM 1229 C C . ALA A 1 173 ? 4.724 8.539 -22.519 1.00 83.50 173 ALA A C 1
ATOM 1231 O O . ALA A 1 173 ? 4.020 9.336 -23.132 1.00 83.50 173 ALA A O 1
ATOM 1232 N N . GLY A 1 174 ? 4.434 7.235 -22.457 1.00 79.38 174 GLY A N 1
ATOM 1233 C CA . GLY A 1 174 ? 3.265 6.615 -23.085 1.00 79.38 174 GLY A CA 1
ATOM 1234 C C . GLY A 1 174 ? 2.134 6.264 -22.117 1.00 79.38 174 GLY A C 1
ATOM 1235 O O . GLY A 1 174 ? 1.182 5.604 -22.530 1.00 79.38 174 GLY A O 1
ATOM 1236 N N . ILE A 1 175 ? 2.231 6.645 -20.838 1.00 82.44 175 ILE A N 1
ATOM 1237 C CA . ILE A 1 175 ? 1.202 6.327 -19.840 1.00 82.44 175 ILE A CA 1
ATOM 1238 C C . ILE A 1 175 ? -0.069 7.126 -20.142 1.00 82.44 175 ILE A C 1
ATOM 1240 O O . ILE A 1 175 ? -0.053 8.352 -20.177 1.00 82.44 175 ILE A O 1
ATOM 1244 N N . GLN A 1 176 ? -1.178 6.410 -20.324 1.00 83.75 176 GLN A N 1
ATOM 1245 C CA . GLN A 1 176 ? -2.511 6.988 -20.544 1.00 83.75 176 GLN A CA 1
ATOM 1246 C C . GLN A 1 176 ? -3.436 6.807 -19.340 1.00 83.75 176 GLN A C 1
ATOM 1248 O O . GLN A 1 176 ? -4.369 7.577 -19.153 1.00 83.75 176 GLN A O 1
ATOM 1253 N N . VAL A 1 177 ? -3.189 5.774 -18.534 1.00 82.88 177 VAL A N 1
ATOM 1254 C CA . VAL A 1 177 ? -4.014 5.410 -17.383 1.00 82.88 177 VAL A CA 1
ATOM 1255 C C . VAL A 1 177 ? -3.092 5.174 -16.200 1.00 82.88 177 VAL A C 1
ATOM 1257 O O . VAL A 1 177 ? -2.123 4.421 -16.307 1.00 82.88 177 VAL A O 1
ATOM 1260 N N . VAL A 1 178 ? -3.409 5.805 -15.071 1.00 80.88 178 VAL A N 1
ATOM 1261 C CA . VAL A 1 178 ? -2.729 5.587 -13.794 1.00 80.88 178 VAL A CA 1
ATOM 1262 C C . VAL A 1 178 ? -3.726 4.945 -12.844 1.00 80.88 178 VAL A C 1
ATOM 1264 O O . VAL A 1 178 ? -4.766 5.525 -12.545 1.00 80.88 178 VAL A O 1
ATOM 1267 N N . VAL A 1 179 ? -3.408 3.741 -12.380 1.00 83.62 179 VAL A N 1
ATOM 1268 C CA . VAL A 1 179 ? -4.138 3.080 -11.297 1.00 83.62 179 VAL A CA 1
ATOM 1269 C C . VAL A 1 179 ? -3.321 3.291 -10.034 1.00 83.62 179 VAL A C 1
ATOM 1271 O O . VAL A 1 179 ? -2.136 2.962 -10.012 1.00 83.62 179 VAL A O 1
ATOM 1274 N N . MET A 1 180 ? -3.933 3.893 -9.020 1.00 78.12 180 MET A N 1
ATOM 1275 C CA . MET A 1 180 ? -3.276 4.167 -7.747 1.00 78.12 180 MET A CA 1
ATOM 1276 C C . MET A 1 180 ? -3.770 3.180 -6.704 1.00 78.12 180 MET A C 1
ATOM 1278 O O . MET A 1 180 ? -4.967 2.900 -6.634 1.00 78.12 180 MET A O 1
ATOM 1282 N N . ASP A 1 181 ? -2.836 2.676 -5.907 1.00 79.38 181 ASP A N 1
ATOM 1283 C CA . ASP A 1 181 ? -3.189 1.999 -4.671 1.00 79.38 181 ASP A CA 1
ATOM 1284 C C . ASP A 1 181 ? -3.799 3.012 -3.689 1.00 79.38 181 ASP A C 1
ATOM 1286 O O . ASP A 1 181 ? -3.515 4.211 -3.770 1.00 79.38 181 ASP A O 1
ATOM 1290 N N . LYS A 1 182 ? -4.671 2.567 -2.786 1.00 78.25 182 LYS A N 1
ATOM 1291 C CA . LYS A 1 182 ? -5.308 3.471 -1.820 1.00 78.25 182 LYS A CA 1
ATOM 1292 C C . LYS A 1 182 ? -4.382 3.689 -0.634 1.00 78.25 182 LYS A C 1
ATOM 1294 O O . LYS A 1 182 ? -3.895 4.803 -0.421 1.00 78.25 182 LYS A O 1
ATOM 1299 N N . THR A 1 183 ? -4.152 2.616 0.109 1.00 71.50 183 THR A N 1
ATOM 1300 C CA . THR A 1 183 ? -3.475 2.639 1.401 1.00 71.50 183 THR A CA 1
ATOM 1301 C C . THR A 1 183 ? -2.003 2.993 1.215 1.00 71.50 183 THR A C 1
ATOM 1303 O O . THR A 1 183 ? -1.298 2.393 0.410 1.00 71.50 183 THR A O 1
ATOM 1306 N N . GLY A 1 184 ? -1.538 4.043 1.895 1.00 72.31 184 GLY A N 1
ATOM 1307 C CA . GLY A 1 184 ? -0.145 4.504 1.815 1.00 72.31 184 GLY A CA 1
ATOM 1308 C C . GLY A 1 184 ? 0.260 5.190 0.498 1.00 72.31 184 GLY A C 1
ATOM 1309 O O . GLY A 1 184 ? 1.384 5.683 0.399 1.00 72.31 184 GLY A O 1
ATOM 1310 N N . THR A 1 185 ? -0.633 5.270 -0.500 1.00 77.44 185 THR A N 1
ATOM 1311 C CA . THR A 1 185 ? -0.401 6.006 -1.760 1.00 77.44 185 THR A CA 1
ATOM 1312 C C . THR A 1 185 ? -1.339 7.202 -1.910 1.00 77.44 185 THR A C 1
ATOM 1314 O O . THR A 1 185 ? -0.863 8.316 -2.129 1.00 77.44 185 THR A O 1
ATOM 1317 N N . LEU A 1 186 ? -2.654 7.009 -1.778 1.00 79.38 186 LEU A N 1
ATOM 1318 C CA . LEU A 1 186 ? -3.636 8.103 -1.741 1.00 79.38 186 LEU A CA 1
ATOM 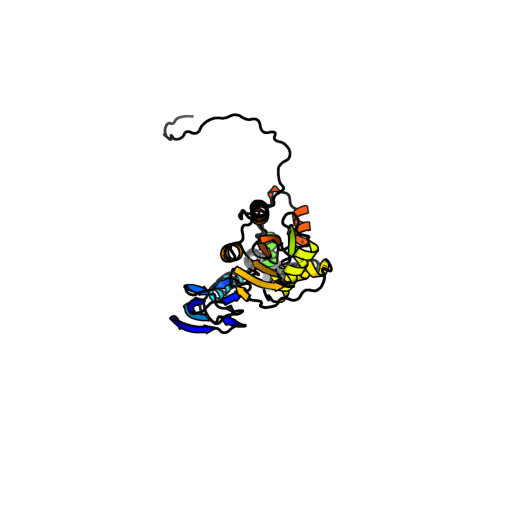1319 C C . LEU A 1 186 ? -3.840 8.631 -0.320 1.00 79.38 186 LEU A C 1
ATOM 1321 O O . LEU A 1 186 ? -4.136 9.810 -0.104 1.00 79.38 186 LEU A O 1
ATOM 1325 N N . THR A 1 187 ? -3.665 7.751 0.654 1.00 81.50 187 THR A N 1
ATOM 1326 C CA . THR A 1 187 ? -3.851 8.032 2.070 1.00 81.50 187 THR A CA 1
ATOM 1327 C C . THR A 1 187 ? -2.513 8.080 2.807 1.00 81.50 187 THR A C 1
ATOM 1329 O O . THR A 1 187 ? -1.452 7.874 2.205 1.00 81.50 187 THR A O 1
ATOM 1332 N N . LYS A 1 188 ? -2.533 8.435 4.094 1.00 77.50 188 LYS A N 1
ATOM 1333 C CA . LYS A 1 188 ? -1.329 8.441 4.935 1.00 77.50 188 LYS A CA 1
ATOM 1334 C C . LYS A 1 188 ? -0.910 7.030 5.356 1.00 77.50 188 LYS A C 1
ATOM 1336 O O . LYS A 1 188 ? 0.253 6.845 5.697 1.00 77.50 188 LYS A O 1
ATOM 1341 N N . GLY A 1 189 ? -1.819 6.054 5.299 1.00 76.00 189 GLY A N 1
ATOM 1342 C CA . GLY A 1 189 ? -1.592 4.717 5.848 1.00 76.00 189 GLY A CA 1
ATOM 1343 C C . GLY A 1 189 ? -1.714 4.687 7.373 1.00 76.00 189 GLY A C 1
ATOM 1344 O O . GLY A 1 189 ? -1.274 3.728 7.998 1.00 76.00 189 GLY A O 1
ATOM 1345 N N . GLU A 1 190 ? -2.285 5.736 7.974 1.00 80.38 190 GLU A N 1
ATOM 1346 C CA . GLU A 1 190 ? -2.447 5.871 9.419 1.00 80.38 190 GLU A CA 1
ATOM 1347 C C . GLU A 1 190 ? -3.926 6.117 9.745 1.00 80.38 190 GLU A C 1
ATOM 1349 O O . GLU A 1 190 ? -4.482 7.135 9.319 1.00 80.38 190 GLU A O 1
ATOM 1354 N N . PRO A 1 191 ? -4.585 5.228 10.510 1.00 84.62 191 PRO A N 1
ATOM 1355 C CA . PRO A 1 191 ? -5.968 5.442 10.909 1.00 84.62 191 PRO A CA 1
ATOM 1356 C C . PRO A 1 191 ? -6.087 6.680 11.807 1.00 84.62 191 PRO A C 1
ATOM 1358 O O . PRO A 1 191 ? -5.387 6.825 12.812 1.00 84.62 191 PRO A O 1
ATOM 1361 N N . GLU A 1 192 ? -7.006 7.578 11.465 1.00 88.25 192 GLU A N 1
ATOM 1362 C CA . GLU A 1 192 ? -7.338 8.763 12.253 1.00 88.25 192 GLU A CA 1
ATOM 1363 C C . GLU A 1 192 ? -8.833 8.743 12.600 1.00 88.25 192 GLU A C 1
ATOM 1365 O O . GLU A 1 192 ? -9.685 8.397 11.778 1.00 88.25 192 GLU A O 1
ATOM 1370 N N . VAL A 1 193 ? -9.172 9.115 13.837 1.00 92.88 193 VAL A N 1
ATOM 1371 C CA . VAL A 1 193 ? -10.573 9.316 14.222 1.00 92.88 193 VAL A CA 1
ATOM 1372 C C . VAL A 1 193 ? -11.087 10.581 13.539 1.00 92.88 193 VAL A C 1
ATOM 1374 O O . VAL A 1 193 ? -10.597 11.682 13.805 1.00 92.88 193 VAL A O 1
ATOM 1377 N N . THR A 1 194 ? -12.085 10.420 12.675 1.00 90.44 194 THR A N 1
ATOM 1378 C CA . THR A 1 194 ? -12.713 11.517 11.931 1.00 90.44 194 THR A CA 1
ATOM 1379 C C . THR A 1 194 ? -13.996 12.005 12.584 1.00 90.44 194 THR A C 1
ATOM 1381 O O . THR A 1 194 ? -14.334 13.179 12.458 1.00 90.44 194 THR A O 1
ATOM 1384 N N . ASP A 1 195 ? -14.709 11.118 13.279 1.00 92.44 195 ASP A N 1
ATOM 1385 C CA . ASP A 1 195 ? -16.034 11.397 13.821 1.00 92.44 195 ASP A CA 1
ATOM 1386 C C . ASP A 1 195 ? -16.184 10.766 15.204 1.00 92.44 195 ASP A C 1
ATOM 1388 O O . ASP A 1 195 ? -15.850 9.598 15.407 1.00 92.44 195 ASP A O 1
ATOM 1392 N N . VAL A 1 196 ? -16.747 11.527 16.138 1.00 94.50 196 VAL A N 1
ATOM 1393 C CA . VAL A 1 196 ? -17.191 11.041 17.445 1.00 94.50 196 VAL A CA 1
ATOM 1394 C C . VAL A 1 196 ? -18.663 11.408 17.564 1.00 94.50 196 VAL A C 1
ATOM 1396 O O . VAL A 1 196 ? -19.027 12.572 17.421 1.00 94.50 196 VAL A O 1
ATOM 1399 N N . VAL A 1 197 ? -19.520 10.409 17.755 1.00 94.56 197 VAL A N 1
ATOM 1400 C CA . VAL A 1 197 ? -20.968 10.601 17.891 1.00 94.56 197 VAL A CA 1
ATOM 1401 C C . VAL A 1 197 ? -21.405 9.960 19.193 1.00 94.56 197 VAL A C 1
ATOM 1403 O O . VAL A 1 197 ? -21.396 8.738 19.303 1.00 94.56 197 VAL A O 1
ATOM 1406 N N . THR A 1 198 ? -21.809 10.760 20.171 1.00 95.62 198 THR A N 1
ATOM 1407 C CA . THR A 1 198 ? -22.319 10.252 21.446 1.00 95.62 198 THR A CA 1
ATOM 1408 C C . THR A 1 198 ? -23.833 10.064 21.426 1.00 95.62 198 THR A C 1
ATOM 1410 O O . THR A 1 198 ? -24.559 10.687 20.645 1.00 95.62 198 THR A O 1
ATOM 1413 N N . ALA A 1 199 ? -24.322 9.175 22.288 1.00 91.88 199 ALA A N 1
ATOM 1414 C CA . ALA A 1 199 ? -25.744 9.059 22.561 1.00 91.88 199 ALA A CA 1
ATOM 1415 C C . ALA A 1 199 ? -26.277 10.333 23.256 1.00 91.88 199 ALA A C 1
ATOM 1417 O O . ALA A 1 199 ? -25.524 11.035 23.941 1.00 91.88 199 ALA A O 1
ATOM 1418 N N . PRO A 1 200 ? -27.579 10.650 23.118 1.00 86.50 200 PRO A N 1
ATOM 1419 C CA . PRO A 1 200 ? -28.175 11.789 23.809 1.00 86.50 200 PRO A CA 1
ATOM 1420 C C . PRO A 1 200 ? -27.957 11.716 25.327 1.00 86.50 200 PRO A C 1
ATOM 1422 O O . PRO A 1 200 ? -28.294 10.718 25.958 1.00 86.50 200 PRO A O 1
ATOM 1425 N N . GLY A 1 201 ? -27.431 12.792 25.917 1.00 86.00 201 GLY A N 1
ATOM 1426 C CA . GLY A 1 201 ? -27.156 12.869 27.357 1.00 86.00 201 GLY A CA 1
ATOM 1427 C C . GLY A 1 201 ? -25.795 12.312 27.788 1.00 86.00 201 GLY A C 1
ATOM 1428 O O . GLY A 1 201 ? -25.472 12.387 28.971 1.00 86.00 201 GLY A O 1
ATOM 1429 N N . THR A 1 202 ? -24.983 11.802 26.859 1.00 90.81 202 THR A N 1
ATOM 1430 C CA . THR A 1 202 ? -23.603 11.381 27.124 1.00 90.81 202 THR A CA 1
ATOM 1431 C C . THR A 1 202 ? -22.628 12.521 26.824 1.00 90.81 202 THR A C 1
ATOM 1433 O O . THR A 1 202 ? -22.599 13.048 25.710 1.00 90.81 202 THR A O 1
ATOM 1436 N N . ASP A 1 203 ? -21.815 12.888 27.816 1.00 92.56 203 ASP A N 1
ATOM 1437 C CA . ASP A 1 203 ? -20.730 13.856 27.649 1.00 92.56 203 ASP A CA 1
ATOM 1438 C C . ASP A 1 203 ? -19.602 13.273 26.780 1.00 92.56 203 ASP A C 1
ATOM 1440 O O . ASP A 1 203 ? -19.139 12.156 27.015 1.00 92.56 203 ASP A O 1
ATOM 1444 N N . GLU A 1 204 ? -19.163 14.021 25.762 1.00 93.31 204 GLU A N 1
ATOM 1445 C CA . GLU A 1 204 ? -18.144 13.560 24.805 1.00 93.31 204 GLU A CA 1
ATOM 1446 C C . GLU A 1 204 ? -16.781 13.345 25.470 1.00 93.31 204 GLU A C 1
ATOM 1448 O O . GLU A 1 204 ? -16.092 12.375 25.147 1.00 93.31 204 GLU A O 1
ATOM 1453 N N . ALA A 1 205 ? -16.389 14.215 26.407 1.00 92.38 205 ALA A N 1
ATOM 1454 C CA . ALA A 1 205 ? -15.092 14.109 27.064 1.00 92.38 205 ALA A CA 1
ATOM 1455 C C . ALA A 1 205 ? -15.044 12.887 27.988 1.00 92.38 205 ALA A C 1
ATOM 1457 O O . ALA A 1 205 ? -14.068 12.137 27.955 1.00 92.38 205 ALA A O 1
ATOM 1458 N N . GLU A 1 206 ? -16.110 12.645 28.751 1.00 93.25 206 GLU A N 1
ATOM 1459 C CA . GLU A 1 206 ? -16.237 11.459 29.598 1.00 93.25 206 GLU A CA 1
ATOM 1460 C C . GLU A 1 206 ? -16.325 10.166 28.775 1.00 93.25 206 GLU A C 1
ATOM 1462 O O . GLU A 1 206 ? -15.657 9.179 29.085 1.00 93.25 206 GLU A O 1
ATOM 1467 N N . PHE A 1 207 ? -17.079 10.179 27.675 1.00 95.00 207 PHE A N 1
ATOM 1468 C CA . PHE A 1 207 ? -17.141 9.059 26.738 1.00 95.00 207 PHE A CA 1
ATOM 1469 C C . PHE A 1 207 ? -15.756 8.700 26.187 1.00 95.00 207 PHE A C 1
ATOM 1471 O O . PHE A 1 207 ? -15.324 7.550 26.290 1.00 95.00 207 PHE A O 1
ATOM 1478 N N . LEU A 1 208 ? -15.033 9.685 25.643 1.00 95.31 208 LEU A N 1
ATOM 1479 C CA . LEU A 1 208 ? -13.691 9.474 25.102 1.00 95.31 208 LEU A CA 1
ATOM 1480 C C . LEU A 1 208 ? -12.709 9.021 26.181 1.00 95.31 208 LEU A C 1
ATOM 1482 O O . LEU A 1 208 ? -11.866 8.172 25.907 1.00 95.31 208 LEU A O 1
ATOM 1486 N N . ARG A 1 209 ? -12.835 9.540 27.406 1.00 95.50 209 ARG A N 1
ATOM 1487 C CA . ARG A 1 209 ? -12.012 9.135 28.548 1.00 95.50 209 ARG A CA 1
ATOM 1488 C C . ARG A 1 209 ? -12.165 7.648 28.867 1.00 95.50 209 ARG A C 1
ATOM 1490 O O . ARG A 1 209 ? -11.164 6.947 29.014 1.00 95.50 209 ARG A O 1
ATOM 1497 N N . LEU A 1 210 ? -13.405 7.169 28.959 1.00 95.25 210 LEU A N 1
ATOM 1498 C CA . LEU A 1 210 ? -13.704 5.770 29.267 1.00 95.25 210 LEU A CA 1
ATOM 1499 C C . LEU A 1 210 ? -13.273 4.840 28.128 1.00 95.25 210 LEU A C 1
ATOM 1501 O O . LEU A 1 210 ? -12.635 3.821 28.381 1.00 95.25 210 LEU A O 1
ATOM 1505 N N . VAL A 1 211 ? -13.556 5.209 26.876 1.00 95.69 211 VAL A N 1
ATOM 1506 C CA . VAL A 1 211 ? -13.167 4.411 25.704 1.00 95.69 211 VAL A CA 1
ATOM 1507 C C . VAL A 1 211 ? -11.647 4.341 25.554 1.00 95.69 211 VAL A C 1
ATOM 1509 O O . VAL A 1 211 ? -11.104 3.254 25.373 1.00 95.69 211 VAL A O 1
ATOM 1512 N N . ALA A 1 212 ? -10.941 5.466 25.692 1.00 94.88 212 ALA A N 1
ATOM 1513 C CA . ALA A 1 212 ? -9.484 5.498 25.589 1.00 94.88 212 ALA A CA 1
ATOM 1514 C C . ALA A 1 212 ? -8.802 4.653 26.673 1.00 94.88 212 ALA A C 1
ATOM 1516 O O . ALA A 1 212 ? -7.763 4.058 26.410 1.00 94.88 212 ALA A O 1
ATOM 1517 N N . ALA A 1 213 ? -9.380 4.554 27.874 1.00 95.06 213 ALA A N 1
ATOM 1518 C CA . ALA A 1 213 ? -8.851 3.675 28.914 1.00 95.06 213 ALA A CA 1
ATOM 1519 C C . ALA A 1 213 ? -8.906 2.194 28.522 1.00 95.06 213 ALA A C 1
ATOM 1521 O O . ALA A 1 213 ? -7.971 1.465 28.837 1.00 95.06 213 ALA A O 1
ATOM 1522 N N . VAL A 1 214 ? -9.967 1.757 27.832 1.00 95.19 214 VAL A N 1
ATOM 1523 C CA . VAL A 1 214 ? -10.056 0.387 27.299 1.00 95.19 214 VAL A CA 1
ATOM 1524 C C . VAL A 1 214 ? -9.072 0.192 26.151 1.00 95.19 214 VAL A C 1
ATOM 1526 O O . VAL A 1 214 ? -8.346 -0.796 26.124 1.00 95.19 214 VAL A O 1
ATOM 1529 N N . GLU A 1 215 ? -9.028 1.138 25.213 1.00 94.44 215 GLU A N 1
ATOM 1530 C CA . GLU A 1 215 ? -8.206 1.024 24.005 1.00 94.44 215 GLU A CA 1
ATOM 1531 C C . GLU A 1 215 ? -6.698 1.126 24.289 1.00 94.44 215 GLU A C 1
ATOM 1533 O O . GLU A 1 215 ? -5.904 0.569 23.541 1.00 94.44 215 GLU A O 1
ATOM 1538 N N . ARG A 1 216 ? -6.274 1.743 25.402 1.00 93.12 216 ARG A N 1
ATOM 1539 C CA . ARG A 1 216 ? -4.862 1.741 25.841 1.00 93.12 216 ARG A CA 1
ATOM 1540 C C . ARG A 1 216 ? -4.308 0.349 26.154 1.00 93.12 216 ARG A C 1
ATOM 1542 O O . ARG A 1 216 ? -3.098 0.169 26.092 1.00 93.12 216 ARG A O 1
ATOM 1549 N N . GLU A 1 217 ? -5.164 -0.615 26.483 1.00 91.56 217 GLU A N 1
ATOM 1550 C CA . GLU A 1 217 ? -4.766 -2.007 26.738 1.00 91.56 217 GLU A CA 1
ATOM 1551 C C . GLU A 1 217 ? -4.741 -2.854 25.446 1.00 91.56 217 GLU A C 1
ATOM 1553 O O . GLU A 1 217 ? -4.375 -4.030 25.469 1.00 91.56 217 GLU A O 1
ATOM 1558 N N . SER A 1 218 ? -5.143 -2.278 24.306 1.00 87.88 218 SER A N 1
ATOM 1559 C CA . SER A 1 218 ? -5.228 -2.946 23.007 1.00 87.88 218 SER A CA 1
ATOM 1560 C C . SER A 1 218 ? -4.051 -2.563 22.107 1.00 87.88 218 SER A C 1
ATOM 1562 O O . SER A 1 218 ? -3.737 -1.391 21.929 1.00 87.88 218 SER A O 1
ATOM 1564 N N . GLU A 1 219 ? -3.433 -3.556 21.466 1.00 82.06 219 GLU A N 1
ATOM 1565 C CA . GLU A 1 219 ? -2.352 -3.348 20.486 1.00 82.06 219 GLU A CA 1
ATOM 1566 C C . GLU A 1 219 ? -2.880 -3.091 19.059 1.00 82.06 219 GLU A C 1
ATOM 1568 O O . GLU A 1 219 ? -2.120 -3.057 18.093 1.00 82.06 219 GLU A O 1
ATOM 1573 N N . HIS A 1 220 ? -4.199 -2.955 18.887 1.00 83.75 220 HIS A N 1
ATOM 1574 C CA . HIS A 1 220 ? -4.802 -2.812 17.565 1.00 83.75 220 HIS A CA 1
ATOM 1575 C C . HIS A 1 220 ? -4.576 -1.396 16.988 1.00 83.75 220 HIS A C 1
ATOM 1577 O O . HIS A 1 220 ? -4.828 -0.419 17.691 1.00 83.75 220 HIS A O 1
ATOM 1583 N N . PRO A 1 221 ? -4.239 -1.221 15.692 1.00 84.12 221 PRO A N 1
ATOM 1584 C CA . PRO A 1 221 ? -4.000 0.113 15.114 1.00 84.12 221 PRO A CA 1
ATOM 1585 C C . PRO A 1 221 ? -5.179 1.097 15.251 1.00 84.12 221 PRO A C 1
ATOM 1587 O O . PRO A 1 221 ? -4.996 2.304 15.388 1.00 84.12 221 PRO A O 1
ATOM 1590 N N . LEU A 1 222 ? -6.418 0.588 15.239 1.00 89.00 222 LEU A N 1
ATOM 1591 C CA . LEU A 1 222 ? -7.611 1.410 15.506 1.00 89.00 222 LEU A CA 1
ATOM 1592 C C . LEU A 1 222 ? -7.675 1.899 16.960 1.00 89.00 222 LEU A C 1
ATOM 1594 O O . LEU A 1 222 ? -8.127 3.015 17.193 1.00 89.00 222 LEU A O 1
ATOM 1598 N N . ALA A 1 223 ? -7.210 1.089 17.911 1.00 90.56 223 ALA A N 1
ATOM 1599 C CA . ALA A 1 223 ? -7.141 1.456 19.319 1.00 90.56 223 ALA A CA 1
ATOM 1600 C C . ALA A 1 223 ? -6.171 2.623 19.513 1.00 90.56 223 ALA A C 1
ATOM 1602 O O . ALA A 1 223 ? -6.527 3.646 20.095 1.00 90.56 223 ALA A O 1
ATOM 1603 N N . GLU A 1 224 ? -4.982 2.518 18.912 1.00 89.50 224 GLU A N 1
ATOM 1604 C CA . GLU A 1 224 ? -3.972 3.577 18.926 1.00 89.50 224 GLU A CA 1
ATOM 1605 C C . GLU A 1 224 ? -4.521 4.893 18.350 1.00 89.50 224 GLU A C 1
ATOM 1607 O O . GLU A 1 224 ? -4.323 5.962 18.931 1.00 89.50 224 GLU A O 1
ATOM 1612 N N . ALA A 1 225 ? -5.288 4.827 17.254 1.00 91.62 225 ALA A N 1
ATOM 1613 C CA . ALA A 1 225 ? -5.943 5.998 16.675 1.00 91.62 225 ALA A CA 1
ATOM 1614 C C . ALA A 1 225 ? -6.915 6.679 17.655 1.00 91.62 225 ALA A C 1
ATOM 1616 O O . ALA A 1 225 ? -6.942 7.912 17.738 1.00 91.62 225 ALA A O 1
ATOM 1617 N N . VAL A 1 226 ? -7.690 5.893 18.409 1.00 93.81 226 VAL A N 1
ATOM 1618 C CA . VAL A 1 226 ? -8.629 6.394 19.424 1.00 93.81 226 VAL A CA 1
ATOM 1619 C C . VAL A 1 226 ? -7.890 7.014 20.606 1.00 93.81 226 VAL A C 1
ATOM 1621 O O . VAL A 1 226 ? -8.226 8.128 21.011 1.00 93.81 226 VAL A O 1
ATOM 1624 N N . VAL A 1 227 ? -6.849 6.350 21.114 1.00 93.38 227 VAL A N 1
ATOM 1625 C CA . VAL A 1 227 ? -6.021 6.857 22.220 1.00 93.38 227 VAL A CA 1
ATOM 1626 C C . VAL A 1 227 ? -5.361 8.180 21.836 1.00 93.38 227 VAL A C 1
ATOM 1628 O O . VAL A 1 227 ? -5.500 9.168 22.555 1.00 93.38 227 VAL A O 1
ATOM 1631 N N . ARG A 1 228 ? -4.747 8.252 20.651 1.00 92.06 228 ARG A N 1
ATOM 1632 C CA . ARG A 1 228 ? -4.136 9.477 20.117 1.00 92.06 228 ARG A CA 1
ATOM 1633 C C . ARG A 1 228 ? -5.143 10.624 19.996 1.00 92.06 228 ARG A C 1
ATOM 1635 O O . ARG A 1 228 ? -4.817 11.770 20.305 1.00 92.06 228 ARG A O 1
ATOM 1642 N N . HIS A 1 229 ? -6.370 10.333 19.563 1.00 93.19 229 HIS A N 1
ATOM 1643 C CA . HIS A 1 229 ? -7.437 11.332 19.445 1.00 93.19 229 HIS A CA 1
ATOM 1644 C C . HIS A 1 229 ? -7.929 11.845 20.806 1.00 93.19 229 HIS A C 1
ATOM 1646 O O . HIS A 1 229 ? -8.228 13.035 20.948 1.00 93.19 229 HIS A O 1
ATOM 1652 N N . ALA A 1 230 ? -8.008 10.959 21.798 1.00 92.50 230 ALA A N 1
ATOM 1653 C CA . ALA A 1 230 ? -8.377 11.290 23.167 1.00 92.50 230 ALA A CA 1
ATOM 1654 C C . ALA A 1 230 ? -7.290 12.137 23.853 1.00 92.50 230 ALA A C 1
ATOM 1656 O O . ALA A 1 230 ? -7.591 13.195 24.412 1.00 92.50 230 ALA A O 1
ATOM 1657 N N . ASP A 1 231 ? -6.022 11.740 23.726 1.00 90.81 231 ASP A N 1
ATOM 1658 C CA . ASP A 1 231 ? -4.880 12.462 24.293 1.00 90.81 231 ASP A CA 1
ATOM 1659 C C . ASP A 1 231 ? -4.749 13.875 23.691 1.00 90.81 231 ASP A C 1
ATOM 1661 O O . ASP A 1 231 ? -4.497 14.840 24.414 1.00 90.81 231 ASP A O 1
ATOM 1665 N N . ALA A 1 232 ? -5.020 14.041 22.388 1.00 91.06 232 ALA A N 1
ATOM 1666 C CA . ALA A 1 232 ? -5.033 15.351 21.726 1.00 91.06 232 ALA A CA 1
ATOM 1667 C C . ALA A 1 232 ? -6.120 16.308 22.260 1.00 91.06 232 ALA A C 1
ATOM 1669 O O . ALA A 1 232 ? -5.970 17.526 22.159 1.00 91.06 232 ALA A O 1
ATOM 1670 N N . ARG A 1 233 ? -7.204 15.778 22.844 1.00 90.50 233 ARG A N 1
ATOM 1671 C CA . ARG A 1 233 ? -8.254 16.557 23.526 1.00 90.50 233 ARG A CA 1
ATOM 1672 C C . ARG A 1 233 ? -7.983 16.770 25.015 1.00 90.50 233 ARG A C 1
ATOM 1674 O O . ARG A 1 233 ? -8.804 17.391 25.684 1.00 90.50 233 ARG A O 1
ATOM 1681 N N . ALA A 1 234 ? -6.853 16.276 25.523 1.00 87.94 234 ALA A N 1
ATOM 1682 C CA . ALA A 1 234 ? -6.486 16.339 26.933 1.00 87.94 234 ALA A CA 1
ATOM 1683 C C . ALA A 1 234 ? -7.576 15.777 27.868 1.00 87.94 234 ALA A C 1
ATOM 1685 O O . ALA A 1 234 ? -7.819 16.324 28.947 1.00 87.94 234 ALA A O 1
ATOM 1686 N N . VAL A 1 235 ? -8.243 14.687 27.461 1.00 86.88 235 VAL A N 1
ATOM 1687 C CA . VAL A 1 235 ? -9.182 13.995 28.355 1.00 86.88 235 VAL A CA 1
ATOM 1688 C C . VAL A 1 235 ? -8.421 13.411 29.551 1.00 86.88 235 VAL A C 1
ATOM 1690 O O . VAL A 1 235 ? -7.275 12.975 29.425 1.00 86.88 235 VAL A O 1
ATOM 1693 N N . GLY A 1 236 ? -9.034 13.450 30.736 1.00 80.50 236 GLY A N 1
ATOM 1694 C CA . GLY A 1 236 ? -8.373 13.041 31.979 1.00 80.50 236 GLY A CA 1
ATOM 1695 C C . GLY A 1 236 ? -7.894 11.580 31.959 1.00 80.50 236 GLY A C 1
ATOM 1696 O O . GLY A 1 236 ? -8.410 10.766 31.197 1.00 80.50 236 GLY A O 1
ATOM 1697 N N . PRO A 1 237 ? -6.918 11.196 32.796 1.00 83.88 237 PRO A N 1
ATOM 1698 C CA . PRO A 1 237 ? -6.483 9.808 32.872 1.00 83.88 237 PRO A CA 1
ATOM 1699 C C . PRO A 1 237 ? -7.589 8.911 33.450 1.00 83.88 237 PRO A C 1
ATOM 1701 O O . PRO A 1 237 ? -8.321 9.295 34.362 1.00 83.88 237 PRO A O 1
ATOM 1704 N N . ALA A 1 238 ? -7.676 7.695 32.925 1.00 88.94 238 ALA A N 1
ATOM 1705 C CA . ALA A 1 238 ? -8.529 6.617 33.403 1.00 88.94 238 ALA A CA 1
ATOM 1706 C C . ALA A 1 238 ? -7.785 5.293 33.192 1.00 88.94 238 ALA A C 1
ATOM 1708 O O . ALA A 1 238 ? -6.959 5.188 32.281 1.00 88.94 238 ALA A O 1
ATOM 1709 N N . SER A 1 239 ? -8.040 4.311 34.055 1.00 89.44 239 SER A N 1
ATOM 1710 C CA . SER A 1 239 ? -7.384 3.002 34.012 1.00 89.44 239 SER A CA 1
ATOM 1711 C C . SER A 1 239 ? -8.430 1.905 33.871 1.00 89.44 239 SER A C 1
ATOM 1713 O O . SER A 1 239 ? -9.407 1.863 34.623 1.00 89.44 239 SER A O 1
ATOM 1715 N N . ALA A 1 240 ? -8.212 1.027 32.897 1.00 92.62 240 ALA A N 1
ATOM 1716 C CA . ALA A 1 240 ? -9.014 -0.163 32.701 1.00 92.62 240 ALA A CA 1
ATOM 1717 C C . ALA A 1 240 ? -8.561 -1.286 33.643 1.00 92.62 240 ALA A C 1
ATOM 1719 O O . ALA A 1 240 ? -7.376 -1.519 33.867 1.00 92.62 240 ALA A O 1
ATOM 1720 N N . ARG A 1 241 ? -9.533 -2.005 34.200 1.00 92.81 241 ARG A N 1
ATOM 1721 C CA . ARG A 1 241 ? -9.342 -3.253 34.946 1.00 92.81 241 ARG A CA 1
ATOM 1722 C C . ARG A 1 241 ? -10.115 -4.365 34.257 1.00 92.81 241 ARG A C 1
ATOM 1724 O O . ARG A 1 241 ? -11.117 -4.098 33.605 1.00 92.81 241 ARG A O 1
ATOM 1731 N N . HIS A 1 242 ? -9.687 -5.612 34.445 1.00 92.44 242 HIS A N 1
ATOM 1732 C CA . HIS A 1 242 ? -10.342 -6.781 33.838 1.00 92.44 242 HIS A CA 1
ATOM 1733 C C . HIS A 1 242 ? -10.489 -6.662 32.313 1.00 92.44 242 HIS A C 1
ATOM 1735 O O . HIS A 1 242 ? -11.553 -6.944 31.771 1.00 92.44 242 HIS A O 1
ATOM 1741 N N . PHE A 1 243 ? -9.429 -6.209 31.639 1.00 93.19 243 PHE A N 1
ATOM 1742 C CA . PHE A 1 243 ? -9.406 -6.139 30.185 1.00 93.19 243 PHE A CA 1
ATOM 1743 C C . PHE A 1 243 ? -9.524 -7.541 29.571 1.00 93.19 243 PHE A C 1
ATOM 1745 O O . PHE A 1 243 ? -8.773 -8.453 29.921 1.00 93.19 243 PHE A O 1
ATOM 1752 N N . GLU A 1 244 ? -10.466 -7.692 28.647 1.00 91.06 244 GLU A N 1
ATOM 1753 C CA . GLU A 1 244 ? -10.674 -8.873 27.816 1.00 91.06 244 GLU A CA 1
ATOM 1754 C C . GLU A 1 244 ? -10.656 -8.427 26.354 1.00 91.06 244 GLU A C 1
ATOM 1756 O O . GLU A 1 244 ? -11.545 -7.701 25.902 1.00 91.06 244 GLU A O 1
ATOM 1761 N N . ASN A 1 245 ? -9.657 -8.890 25.607 1.00 87.38 245 ASN A N 1
ATOM 1762 C CA . ASN A 1 245 ? -9.669 -8.807 24.154 1.00 87.38 245 ASN A CA 1
ATOM 1763 C C . ASN A 1 245 ? -10.545 -9.942 23.610 1.00 87.38 245 ASN A C 1
ATOM 1765 O O . ASN A 1 245 ? -10.339 -11.108 23.951 1.00 87.38 245 ASN A O 1
ATOM 1769 N N . VAL A 1 246 ? -11.516 -9.594 22.770 1.00 87.44 246 VAL A N 1
ATOM 1770 C CA . VAL A 1 246 ? -12.393 -10.514 22.052 1.00 87.44 246 VAL A CA 1
ATOM 1771 C C . VAL A 1 246 ? -11.978 -10.525 20.573 1.00 87.44 246 VAL A C 1
ATOM 1773 O O . VAL A 1 246 ? -12.410 -9.651 19.807 1.00 87.44 246 VAL A O 1
ATOM 1776 N N . PRO A 1 247 ? -11.184 -11.524 20.140 1.00 78.00 247 PRO A N 1
ATOM 1777 C CA . PRO A 1 247 ? -10.655 -11.604 18.780 1.00 78.00 247 PRO A CA 1
ATOM 1778 C C . PRO A 1 247 ? -11.736 -11.443 17.705 1.00 78.00 247 PRO A C 1
ATOM 1780 O O . PRO A 1 247 ? -12.845 -11.968 17.832 1.00 78.00 247 PRO A O 1
ATOM 1783 N N . GLY A 1 248 ? -11.451 -10.661 16.662 1.00 81.31 248 GLY A N 1
ATOM 1784 C CA . GLY A 1 248 ? -12.400 -10.357 15.585 1.00 81.31 248 GLY A CA 1
ATOM 1785 C C . GLY A 1 248 ? -13.669 -9.578 15.984 1.00 81.31 248 GLY A C 1
ATOM 1786 O O . GLY A 1 248 ? -14.555 -9.392 15.140 1.00 81.31 248 GLY A O 1
ATOM 1787 N N . HIS A 1 249 ? -13.798 -9.127 17.238 1.00 87.62 249 HIS A N 1
ATOM 1788 C CA . HIS A 1 249 ? -14.979 -8.422 17.752 1.00 87.62 249 HIS A CA 1
ATOM 1789 C C . HIS A 1 249 ? -14.631 -7.067 18.376 1.00 87.62 249 HIS A C 1
ATOM 1791 O O . HIS A 1 249 ? -15.291 -6.081 18.048 1.00 87.62 249 HIS A O 1
ATOM 1797 N N . GLY A 1 250 ? -13.619 -7.003 19.241 1.00 91.44 250 GLY A N 1
ATOM 1798 C CA . GLY A 1 250 ? -13.203 -5.792 19.952 1.00 91.44 250 GLY A CA 1
ATOM 1799 C C . GLY A 1 250 ? -12.711 -6.115 21.360 1.00 91.44 250 GLY A C 1
ATOM 1800 O O . GLY A 1 250 ? -12.211 -7.207 21.594 1.00 91.44 250 GLY A O 1
ATOM 1801 N N . SER A 1 251 ? -12.890 -5.198 22.301 1.00 93.81 251 SER A N 1
ATOM 1802 C CA . SER A 1 251 ? -12.371 -5.312 23.664 1.00 93.81 251 SER A CA 1
ATOM 1803 C C . SER A 1 251 ? -13.410 -4.901 24.700 1.00 93.81 251 SER A C 1
ATOM 1805 O O . SER A 1 251 ? -14.276 -4.064 24.442 1.00 93.81 251 SER A O 1
ATOM 1807 N N . THR A 1 252 ? -13.321 -5.468 25.900 1.00 94.69 252 THR A N 1
ATOM 1808 C CA . THR A 1 252 ? -14.138 -5.058 27.049 1.00 94.69 252 THR A CA 1
ATOM 1809 C C . THR A 1 252 ? -13.264 -4.854 28.277 1.00 94.69 252 THR A C 1
ATOM 1811 O O . THR A 1 252 ? -12.244 -5.520 28.424 1.00 94.69 252 THR A O 1
ATOM 1814 N N . ALA A 1 253 ? -13.637 -3.928 29.156 1.00 95.88 253 ALA A N 1
ATOM 1815 C CA . ALA A 1 253 ? -12.979 -3.737 30.443 1.00 95.88 253 ALA A CA 1
ATOM 1816 C C . ALA A 1 253 ? -13.899 -3.014 31.437 1.00 95.88 253 ALA A C 1
ATOM 1818 O O . ALA A 1 253 ? -15.001 -2.583 31.102 1.00 95.88 253 ALA A O 1
ATOM 1819 N N . VAL A 1 254 ? -13.435 -2.860 32.675 1.00 95.38 254 VAL A N 1
ATOM 1820 C CA . VAL A 1 254 ? -14.080 -2.051 33.711 1.00 95.38 254 VAL A CA 1
ATOM 1821 C C . VAL A 1 254 ? -13.258 -0.790 33.951 1.00 95.38 254 VAL A C 1
ATOM 1823 O O . VAL A 1 254 ? -12.111 -0.877 34.389 1.00 95.38 254 VAL A O 1
ATOM 1826 N N . VAL A 1 255 ? -13.852 0.378 33.717 1.00 94.81 255 VAL A N 1
ATOM 1827 C CA . VAL A 1 255 ? -13.214 1.691 33.896 1.00 94.81 255 VAL A CA 1
ATOM 1828 C C . VAL A 1 255 ? -14.043 2.489 34.897 1.00 94.81 255 VAL A C 1
ATOM 1830 O O . VAL A 1 255 ? -15.243 2.653 34.711 1.00 94.81 255 VAL A O 1
ATOM 1833 N N . ASP A 1 256 ? -13.429 2.921 36.000 1.00 91.44 256 ASP A N 1
ATOM 1834 C CA . ASP A 1 256 ? -14.094 3.653 37.096 1.00 91.44 256 ASP A CA 1
ATOM 1835 C C . ASP A 1 256 ? -15.378 3.002 37.651 1.00 91.44 256 ASP A C 1
ATOM 1837 O O . ASP A 1 256 ? -16.234 3.663 38.229 1.00 91.44 256 ASP A O 1
ATOM 1841 N N . GLY A 1 257 ? -15.486 1.676 37.530 1.00 91.06 257 GLY A N 1
ATOM 1842 C CA . GLY A 1 257 ? -16.646 0.902 37.984 1.00 91.06 257 GLY A CA 1
ATOM 1843 C C . GLY A 1 257 ? -17.689 0.636 36.899 1.00 91.06 257 GLY A C 1
ATOM 1844 O O . GLY A 1 257 ? -18.521 -0.245 37.099 1.00 91.06 257 GLY A O 1
ATOM 1845 N N . ASN A 1 258 ? -17.588 1.298 35.746 1.00 93.88 258 ASN A N 1
ATOM 1846 C CA . ASN A 1 258 ? -18.473 1.086 34.605 1.00 93.88 258 ASN A CA 1
ATOM 1847 C C . ASN A 1 258 ? -17.916 -0.013 33.699 1.00 93.88 258 ASN A C 1
ATOM 1849 O O . ASN A 1 258 ? -16.709 -0.064 33.434 1.00 93.88 258 ASN A O 1
ATOM 1853 N N . ARG A 1 259 ? -18.786 -0.885 33.191 1.00 94.69 259 ARG A N 1
ATOM 1854 C CA . ARG A 1 259 ? -18.404 -1.906 32.213 1.00 94.69 259 ARG A CA 1
ATOM 1855 C C . ARG A 1 259 ? -18.434 -1.303 30.815 1.00 94.69 259 ARG A C 1
ATOM 1857 O O . ARG A 1 259 ? -19.497 -0.959 30.310 1.00 94.69 259 ARG A O 1
ATOM 1864 N N . VAL A 1 260 ? -17.270 -1.202 30.185 1.00 96.50 260 VAL A N 1
ATOM 1865 C CA . VAL A 1 260 ? -17.089 -0.572 28.877 1.00 96.50 260 VAL A CA 1
ATOM 1866 C C . VAL A 1 260 ? -16.763 -1.645 27.841 1.00 96.50 260 VAL A C 1
ATOM 1868 O O . VAL A 1 260 ? -15.856 -2.451 28.040 1.00 96.50 260 VAL A O 1
ATOM 1871 N N . ALA A 1 261 ? -17.499 -1.661 26.734 1.00 95.69 261 ALA A N 1
ATOM 1872 C CA . ALA A 1 261 ? -17.254 -2.535 25.591 1.00 95.69 261 ALA A CA 1
ATOM 1873 C C . ALA A 1 261 ? -17.025 -1.686 24.340 1.00 95.69 261 ALA A C 1
ATOM 1875 O O . ALA A 1 261 ? -17.831 -0.808 24.044 1.00 95.69 261 ALA A O 1
ATOM 1876 N N . VAL A 1 262 ? -15.945 -1.945 23.608 1.00 96.50 262 VAL A N 1
ATOM 1877 C CA . VAL A 1 262 ? -15.528 -1.169 22.436 1.00 96.50 262 VAL A CA 1
ATOM 1878 C C . VAL A 1 262 ? -15.223 -2.132 21.298 1.00 96.50 262 VAL A C 1
ATOM 1880 O O . VAL A 1 262 ? -14.367 -3.001 21.428 1.00 96.50 262 VAL A O 1
ATOM 1883 N N . GLY A 1 263 ? -15.945 -2.043 20.184 1.00 93.94 263 GLY A N 1
ATOM 1884 C CA . GLY A 1 263 ? -15.752 -2.993 19.093 1.00 93.94 263 GLY A CA 1
ATOM 1885 C C . GLY A 1 263 ? -16.737 -2.865 17.944 1.00 93.94 263 GLY A C 1
ATOM 1886 O O . GLY A 1 263 ? -17.383 -1.843 17.736 1.00 93.94 263 GLY A O 1
ATOM 1887 N N . ASN A 1 264 ? -16.845 -3.924 17.152 1.00 92.19 264 ASN A N 1
ATOM 1888 C CA . ASN A 1 264 ? -17.729 -3.981 15.998 1.00 92.19 264 ASN A CA 1
ATOM 1889 C C . ASN A 1 264 ? -19.161 -4.407 16.380 1.00 92.19 264 ASN A C 1
ATOM 1891 O O . ASN A 1 264 ? -19.493 -4.689 17.533 1.00 92.19 264 ASN A O 1
ATOM 1895 N N . ARG A 1 265 ? -20.037 -4.508 15.373 1.00 89.88 265 ARG A N 1
ATOM 1896 C CA . ARG A 1 265 ? -21.443 -4.910 15.560 1.00 89.88 265 ARG A CA 1
ATOM 1897 C C . ARG A 1 265 ? -21.603 -6.278 16.233 1.00 89.88 265 ARG A C 1
ATOM 1899 O O . ARG A 1 265 ? -22.588 -6.485 16.933 1.00 89.88 265 ARG A O 1
ATOM 1906 N N . ARG A 1 266 ? -20.680 -7.219 16.012 1.00 89.56 266 ARG A N 1
ATOM 1907 C CA . ARG A 1 266 ? -20.758 -8.552 16.624 1.00 89.56 266 ARG A CA 1
ATOM 1908 C C . ARG A 1 266 ? -20.505 -8.475 18.129 1.00 89.56 266 ARG A C 1
ATOM 1910 O O . ARG A 1 266 ? -21.200 -9.165 18.867 1.00 89.56 266 ARG A O 1
ATOM 1917 N N . LEU A 1 267 ? -19.586 -7.611 18.581 1.00 91.50 267 LEU A N 1
ATOM 1918 C CA . LEU A 1 267 ? -19.390 -7.364 20.014 1.00 91.50 267 LEU A CA 1
ATOM 1919 C C . LEU A 1 267 ? -20.640 -6.741 20.638 1.00 91.50 267 LEU A C 1
ATOM 1921 O O . LEU A 1 267 ? -21.129 -7.243 21.641 1.00 91.50 267 LEU A O 1
ATOM 1925 N N . ALA A 1 268 ? -21.208 -5.711 20.002 1.00 90.88 268 ALA A N 1
ATOM 1926 C CA . ALA A 1 268 ? -22.432 -5.071 20.488 1.00 90.88 268 ALA A CA 1
ATOM 1927 C C . ALA A 1 268 ? -23.586 -6.081 20.654 1.00 90.88 268 ALA A C 1
ATOM 1929 O O . ALA A 1 268 ? -24.261 -6.088 21.677 1.00 90.88 268 ALA A O 1
ATOM 1930 N N . LEU A 1 269 ? -23.764 -6.992 19.688 1.00 90.06 269 LEU A N 1
ATOM 1931 C CA . LEU A 1 269 ? -24.760 -8.065 19.778 1.00 90.06 269 LEU A CA 1
ATOM 1932 C C . LEU A 1 269 ? -24.454 -9.075 20.896 1.00 90.06 269 LEU A C 1
ATOM 1934 O O . LEU A 1 269 ? -25.379 -9.489 21.590 1.00 90.06 269 LEU A O 1
ATOM 1938 N N . ARG A 1 270 ? -23.183 -9.464 21.084 1.00 88.50 270 ARG A N 1
ATOM 1939 C CA . ARG A 1 270 ? -22.751 -10.359 22.177 1.00 88.50 270 ARG A CA 1
ATOM 1940 C C . ARG A 1 270 ? -23.072 -9.762 23.547 1.00 88.50 270 ARG A C 1
ATOM 1942 O O . ARG A 1 270 ? -23.512 -10.487 24.432 1.00 88.50 270 ARG A O 1
ATOM 1949 N N . GLU A 1 271 ? -22.875 -8.458 23.695 1.00 90.69 271 GLU A N 1
ATOM 1950 C CA . GLU A 1 271 ? -23.115 -7.716 24.936 1.00 90.69 271 GLU A CA 1
ATOM 1951 C C . GLU A 1 271 ? -24.583 -7.286 25.119 1.00 90.69 271 GLU A C 1
ATOM 1953 O O . GLU A 1 271 ? -24.916 -6.630 26.102 1.00 90.69 271 GLU A O 1
ATOM 1958 N N . GLY A 1 272 ? -25.477 -7.653 24.190 1.00 90.31 272 GLY A N 1
ATOM 1959 C CA . GLY A 1 272 ? -26.901 -7.314 24.264 1.00 90.31 272 GLY A CA 1
ATOM 1960 C C . GLY A 1 272 ? -27.200 -5.822 24.085 1.00 90.31 272 GLY A C 1
ATOM 1961 O O . GLY A 1 272 ? -28.238 -5.349 24.541 1.00 90.31 272 GLY A O 1
ATOM 1962 N N . VAL A 1 273 ? -26.302 -5.081 23.434 1.00 92.44 273 VAL A N 1
ATOM 1963 C CA . VAL A 1 273 ? -26.391 -3.628 23.263 1.00 92.44 273 VAL A CA 1
ATOM 1964 C C . VAL A 1 273 ? -27.318 -3.286 22.097 1.00 92.44 273 VAL A C 1
ATOM 1966 O O . VAL A 1 273 ? -27.041 -3.636 20.945 1.00 92.44 273 VAL A O 1
ATOM 1969 N N . ASP A 1 274 ? -28.385 -2.540 22.382 1.00 90.44 274 ASP A N 1
ATOM 1970 C CA . ASP A 1 274 ? -29.208 -1.891 21.359 1.00 90.44 274 ASP A CA 1
ATOM 1971 C C . ASP A 1 274 ? -28.610 -0.526 20.982 1.00 90.44 274 ASP A C 1
ATOM 1973 O O . ASP A 1 274 ? -28.294 0.297 21.841 1.00 90.44 274 ASP A O 1
ATOM 1977 N N . LEU A 1 275 ? -28.444 -0.290 19.679 1.00 87.19 275 LEU A N 1
ATOM 1978 C CA . LEU A 1 275 ? -27.903 0.958 19.140 1.00 87.19 275 LEU A CA 1
ATOM 1979 C C . LEU A 1 275 ? -28.940 2.087 19.122 1.00 87.19 275 LEU A C 1
ATOM 1981 O O . LEU A 1 275 ? -28.545 3.253 19.071 1.00 87.19 275 LEU A O 1
ATOM 1985 N N . GLY A 1 276 ? -30.239 1.764 19.115 1.00 87.50 276 GLY A N 1
ATOM 1986 C CA . GLY A 1 276 ? -31.327 2.742 19.061 1.00 87.50 276 GLY A CA 1
ATOM 1987 C C . GLY A 1 276 ? -31.073 3.869 18.037 1.00 87.50 276 GLY A C 1
ATOM 1988 O O . GL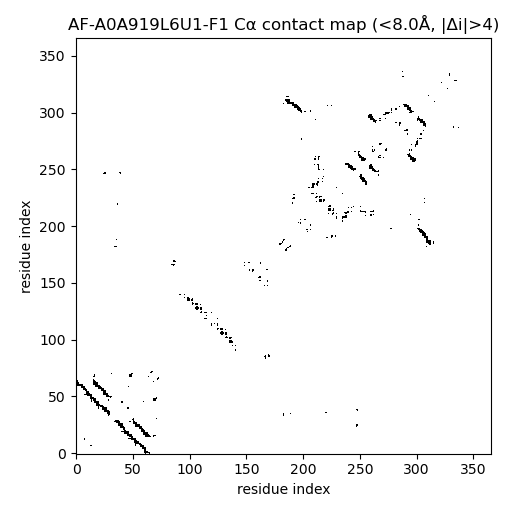Y A 1 276 ? -30.880 3.579 16.853 1.00 87.50 276 GLY A O 1
ATOM 1989 N N . PRO A 1 277 ? -31.016 5.151 18.460 1.00 85.00 277 PRO A N 1
ATOM 1990 C CA . PRO A 1 277 ? -30.837 6.297 17.560 1.00 85.00 277 PRO A CA 1
ATOM 1991 C C . PRO A 1 277 ? -29.455 6.361 16.886 1.00 85.00 277 PRO A C 1
ATOM 1993 O O . PRO A 1 277 ? -29.293 7.042 15.876 1.00 85.00 277 PRO A O 1
ATOM 1996 N N . LEU A 1 278 ? -28.449 5.651 17.408 1.00 90.88 278 LEU A N 1
ATOM 1997 C CA . LEU A 1 278 ? -27.117 5.596 16.802 1.00 90.88 278 LEU A CA 1
ATOM 1998 C C . LEU A 1 278 ? -27.073 4.653 15.589 1.00 90.88 278 LEU A C 1
ATOM 2000 O O . LEU A 1 278 ? -26.119 4.706 14.814 1.00 90.88 278 LEU A O 1
ATOM 2004 N N . ALA A 1 279 ? -28.084 3.802 15.380 1.00 90.56 279 ALA A N 1
ATOM 2005 C CA . ALA A 1 279 ? -28.098 2.845 14.273 1.00 90.56 279 ALA A CA 1
ATOM 2006 C C . ALA A 1 279 ? -28.029 3.529 12.895 1.00 90.56 279 ALA A C 1
ATOM 2008 O O . ALA A 1 279 ? -27.232 3.105 12.051 1.00 90.56 279 ALA A O 1
ATOM 2009 N N . ASP A 1 280 ? -28.800 4.603 12.703 1.00 90.44 280 ASP A N 1
ATOM 2010 C CA . ASP A 1 280 ? -28.839 5.367 11.450 1.00 90.44 280 ASP A CA 1
ATOM 2011 C C . ASP A 1 280 ? -27.515 6.092 11.211 1.00 90.44 280 ASP A C 1
ATOM 2013 O O . ASP A 1 280 ? -26.929 6.004 10.131 1.00 90.44 280 ASP A O 1
ATOM 2017 N N . ARG A 1 281 ? -26.971 6.732 12.255 1.00 91.94 281 ARG A N 1
ATOM 2018 C CA . ARG A 1 281 ? -25.697 7.447 12.140 1.00 91.94 281 ARG A CA 1
ATOM 2019 C C . ARG A 1 281 ? -24.525 6.501 11.884 1.00 91.94 281 ARG A C 1
ATOM 2021 O O . ARG A 1 281 ? -23.616 6.833 11.127 1.00 91.94 281 ARG A O 1
ATOM 2028 N N . ARG A 1 282 ? -24.560 5.293 12.453 1.00 93.12 282 ARG A N 1
ATOM 2029 C CA . ARG A 1 282 ? -23.589 4.230 12.161 1.00 93.12 282 ARG A CA 1
ATOM 2030 C C . ARG A 1 282 ? -23.644 3.811 10.693 1.00 93.12 282 ARG A C 1
ATOM 2032 O O . ARG A 1 282 ? -22.591 3.582 10.102 1.00 93.12 282 ARG A O 1
ATOM 2039 N N . ALA A 1 283 ? -24.845 3.669 10.129 1.00 90.19 283 ALA A N 1
ATOM 2040 C CA . ALA A 1 283 ? -25.017 3.312 8.723 1.00 90.19 283 ALA A CA 1
ATOM 2041 C C . ALA A 1 283 ? -24.463 4.410 7.807 1.00 90.19 283 ALA A C 1
ATOM 2043 O O . ALA A 1 283 ? -23.656 4.112 6.937 1.00 90.19 283 ALA A O 1
ATOM 2044 N N . GLU A 1 284 ? -24.781 5.676 8.081 1.00 90.88 284 GLU A N 1
ATOM 2045 C CA . GLU A 1 284 ? -24.267 6.815 7.314 1.00 90.88 284 GLU A CA 1
ATOM 2046 C C . GLU A 1 284 ? -22.732 6.891 7.331 1.00 90.88 284 GLU A C 1
ATOM 2048 O O . GLU A 1 284 ? -22.094 7.044 6.289 1.00 90.88 284 GLU A O 1
ATOM 2053 N N . LEU A 1 285 ? -22.112 6.732 8.505 1.00 89.12 285 LEU A N 1
ATOM 2054 C CA . LEU A 1 285 ? -20.652 6.724 8.615 1.00 89.12 285 LEU A CA 1
ATOM 2055 C C . LEU A 1 285 ? -20.040 5.551 7.833 1.00 89.12 285 LEU A C 1
ATOM 2057 O O . LEU A 1 285 ? -19.074 5.752 7.097 1.00 89.12 285 LEU A O 1
ATOM 2061 N N . ALA A 1 286 ? -20.624 4.355 7.924 1.00 87.06 286 ALA A N 1
ATOM 2062 C CA . ALA A 1 286 ? -20.156 3.190 7.174 1.00 87.06 286 ALA A CA 1
ATOM 2063 C C . ALA A 1 286 ? -20.302 3.372 5.650 1.00 87.06 286 ALA A C 1
ATOM 2065 O O . ALA A 1 286 ? -19.378 3.041 4.908 1.00 87.06 286 ALA A O 1
ATOM 2066 N N . ASP A 1 287 ? -21.408 3.958 5.185 1.00 87.00 287 ASP A N 1
ATOM 2067 C CA . ASP A 1 287 ? -21.669 4.218 3.761 1.00 87.00 287 ASP A CA 1
ATOM 2068 C C . ASP A 1 287 ? -20.669 5.212 3.156 1.00 87.00 287 ASP A C 1
ATOM 2070 O O . ASP A 1 287 ? -20.366 5.165 1.965 1.00 87.00 287 ASP A O 1
ATOM 2074 N N . THR A 1 288 ? -20.096 6.086 3.985 1.00 81.81 288 THR A N 1
ATOM 2075 C CA . THR A 1 288 ? -19.011 6.994 3.580 1.00 81.81 288 THR A CA 1
ATOM 2076 C C . THR A 1 288 ? -17.612 6.364 3.641 1.00 81.81 288 THR A C 1
ATOM 2078 O O . THR A 1 288 ? -16.617 7.074 3.494 1.00 81.81 288 THR A O 1
ATOM 2081 N N . GLY A 1 289 ? -17.514 5.047 3.851 1.00 82.44 289 GLY A N 1
ATOM 2082 C CA . GLY A 1 289 ? -16.255 4.298 3.828 1.00 82.44 289 GLY A CA 1
ATOM 2083 C C . GLY A 1 289 ? -15.437 4.369 5.120 1.00 82.44 289 GLY A C 1
ATOM 2084 O O . GLY A 1 289 ? -14.250 4.042 5.098 1.00 82.44 289 GLY A O 1
ATOM 2085 N N . ARG A 1 290 ? -16.042 4.800 6.235 1.00 87.06 290 ARG A N 1
ATOM 2086 C CA . ARG A 1 290 ? -15.395 4.823 7.555 1.00 87.06 290 ARG A CA 1
ATOM 2087 C C . ARG A 1 290 ? -15.542 3.476 8.251 1.00 87.06 290 ARG A C 1
ATOM 2089 O O . ARG A 1 290 ? -16.609 2.858 8.225 1.00 87.06 290 ARG A O 1
ATOM 2096 N N . THR A 1 291 ? -14.504 3.071 8.967 1.00 89.31 291 THR A N 1
ATOM 2097 C CA . THR A 1 291 ? -14.591 1.982 9.939 1.00 89.31 291 THR A CA 1
ATOM 2098 C C . THR A 1 291 ? -15.264 2.520 11.195 1.00 89.31 291 THR A C 1
ATOM 2100 O O . THR A 1 291 ? -14.749 3.439 11.826 1.00 89.31 291 THR A O 1
ATOM 2103 N N . VAL A 1 292 ? -16.429 1.975 11.553 1.00 93.69 292 VAL A N 1
ATOM 2104 C CA . VAL A 1 292 ? -17.207 2.458 12.703 1.00 93.69 292 VAL A CA 1
ATOM 2105 C C . VAL A 1 292 ? -17.050 1.517 13.889 1.00 93.69 292 VAL A C 1
ATOM 2107 O O . VAL A 1 292 ? -17.499 0.370 13.843 1.00 93.69 292 VAL A O 1
ATOM 2110 N N . VAL A 1 293 ? -16.447 2.032 14.956 1.00 94.81 293 VAL A N 1
ATOM 2111 C CA . VAL A 1 293 ? -16.327 1.371 16.256 1.00 94.81 293 VAL A CA 1
ATOM 2112 C C . VAL A 1 293 ? -17.507 1.791 17.128 1.00 94.81 293 VAL A C 1
ATOM 2114 O O . VAL A 1 293 ? -17.846 2.969 17.216 1.00 94.81 293 VAL A O 1
ATOM 2117 N N . ILE A 1 294 ? -18.166 0.818 17.743 1.00 95.81 294 ILE A N 1
ATOM 2118 C CA . ILE A 1 294 ? -19.282 1.003 18.667 1.00 95.81 294 ILE A CA 1
ATOM 2119 C C . ILE A 1 294 ? -18.721 0.910 20.079 1.00 95.81 294 ILE A C 1
ATOM 2121 O O . ILE A 1 294 ? -18.038 -0.060 20.403 1.00 95.81 294 ILE A O 1
ATOM 2125 N N . ALA A 1 295 ? -19.055 1.883 20.918 1.00 96.56 295 ALA A N 1
ATOM 2126 C CA . ALA A 1 295 ? -18.727 1.862 22.330 1.00 96.56 295 ALA A CA 1
ATOM 2127 C C . ALA A 1 295 ? -20.004 1.832 23.175 1.00 96.56 295 ALA A C 1
ATOM 2129 O O . ALA A 1 295 ? -20.936 2.618 22.972 1.00 96.56 295 ALA A O 1
ATOM 2130 N N . ALA A 1 296 ? -20.037 0.911 24.128 1.00 95.81 296 ALA A N 1
ATOM 2131 C CA . ALA A 1 296 ? -21.123 0.719 25.070 1.00 95.81 296 ALA A CA 1
ATOM 2132 C C . ALA A 1 296 ? -20.615 0.856 26.505 1.00 95.81 296 ALA A C 1
ATOM 2134 O O . ALA A 1 296 ? -19.516 0.401 26.818 1.00 95.81 296 ALA A O 1
ATOM 2135 N N . ILE A 1 297 ? -21.426 1.468 27.365 1.00 95.00 297 ILE A N 1
ATOM 2136 C CA . ILE A 1 297 ? -21.155 1.663 28.791 1.00 95.00 297 ILE A CA 1
ATOM 2137 C C . ILE A 1 297 ? -22.344 1.079 29.556 1.00 95.00 297 ILE A C 1
ATOM 2139 O O . ILE A 1 297 ? -23.492 1.405 29.259 1.00 95.00 297 ILE A O 1
ATOM 2143 N N . ASP A 1 298 ? -22.074 0.159 30.480 1.00 92.94 298 ASP A N 1
ATOM 2144 C CA . ASP A 1 298 ? -23.066 -0.543 31.307 1.00 92.94 298 ASP A CA 1
ATOM 2145 C C . ASP A 1 298 ? -24.218 -1.169 30.497 1.00 92.94 298 ASP A C 1
ATOM 2147 O O . ASP A 1 298 ? -25.386 -1.154 30.884 1.00 92.94 298 ASP A O 1
ATOM 2151 N N . GLY A 1 299 ? -23.874 -1.733 29.333 1.00 90.06 299 GLY A N 1
ATOM 2152 C CA . GLY A 1 299 ? -24.815 -2.412 28.434 1.00 90.06 299 GLY A CA 1
ATOM 2153 C C . GLY A 1 299 ? -25.656 -1.480 27.554 1.00 90.06 299 GLY A C 1
ATOM 2154 O O . GLY A 1 299 ? -26.503 -1.962 26.806 1.00 90.06 299 GLY A O 1
ATOM 2155 N N . GLN A 1 300 ? -25.431 -0.165 27.604 1.00 92.56 300 GLN A N 1
ATOM 2156 C CA . GLN A 1 300 ? -26.099 0.821 26.748 1.00 92.56 300 GLN A CA 1
ATOM 2157 C C . GLN A 1 300 ? -25.133 1.367 25.694 1.00 92.56 300 GLN A C 1
ATOM 2159 O O . GLN A 1 300 ? -23.961 1.603 25.987 1.00 92.56 300 GLN A O 1
ATOM 2164 N N . ALA A 1 301 ? -25.606 1.593 24.464 1.00 93.94 301 ALA A N 1
ATOM 2165 C CA . ALA A 1 301 ? -24.791 2.214 23.423 1.00 93.94 301 ALA A CA 1
ATOM 2166 C C . ALA A 1 301 ? -24.492 3.674 23.798 1.00 93.94 301 ALA A C 1
ATOM 2168 O O . ALA A 1 301 ? -25.388 4.513 23.802 1.00 93.94 301 ALA A O 1
ATOM 2169 N N . ALA A 1 302 ? -23.231 3.969 24.109 1.00 94.12 302 ALA A N 1
ATOM 2170 C CA . ALA A 1 302 ? -22.798 5.285 24.570 1.00 94.12 302 ALA A CA 1
ATOM 2171 C C . ALA A 1 302 ? -22.305 6.174 23.422 1.00 94.12 302 ALA A C 1
ATOM 2173 O O . ALA A 1 302 ? -22.419 7.398 23.488 1.00 94.12 302 ALA A O 1
ATOM 2174 N N . GLY A 1 303 ? -21.784 5.574 22.349 1.00 95.56 303 GLY A N 1
ATOM 2175 C CA . GLY A 1 303 ? -21.354 6.328 21.182 1.00 95.56 303 GLY A CA 1
ATOM 2176 C C . GLY A 1 303 ? -20.737 5.490 20.069 1.00 95.56 303 GLY A C 1
ATOM 2177 O O . GLY A 1 303 ? -20.569 4.273 20.169 1.00 95.56 303 GLY A O 1
ATOM 2178 N N . LEU A 1 304 ? -20.408 6.182 18.985 1.00 96.06 304 LEU A N 1
ATOM 2179 C CA . LEU A 1 304 ? -19.745 5.672 17.796 1.00 96.06 304 LEU A CA 1
ATOM 2180 C C . LEU A 1 304 ? -18.469 6.469 17.552 1.00 96.06 304 LEU A C 1
ATOM 2182 O O . LEU A 1 304 ? -18.462 7.696 17.678 1.00 96.06 304 LEU A O 1
ATOM 2186 N N . ILE A 1 305 ? -17.424 5.776 17.119 1.00 95.88 305 ILE A N 1
ATOM 2187 C CA . ILE A 1 305 ? -16.181 6.384 16.664 1.00 95.88 305 ILE A CA 1
ATOM 2188 C C . ILE A 1 305 ? -15.974 5.995 15.203 1.00 95.88 305 ILE A C 1
ATOM 2190 O O . ILE A 1 305 ? -15.826 4.818 14.872 1.00 95.88 305 ILE A O 1
ATOM 2194 N N . GLY A 1 306 ? -16.010 6.990 14.321 1.00 93.88 306 GLY A N 1
ATOM 2195 C CA . GLY A 1 306 ? -15.680 6.842 12.911 1.00 93.88 306 GLY A CA 1
ATOM 2196 C C . GLY A 1 306 ? -14.181 7.009 12.710 1.00 93.88 306 GLY A C 1
ATOM 2197 O O . GLY A 1 306 ? -13.618 8.044 13.068 1.00 93.88 306 GLY A O 1
ATOM 2198 N N . ILE A 1 307 ? -13.545 5.995 12.135 1.00 91.81 307 ILE A N 1
ATOM 2199 C CA . ILE A 1 307 ? -12.114 5.975 11.838 1.00 91.81 307 ILE A CA 1
ATOM 2200 C C . ILE A 1 307 ? -11.940 5.857 10.329 1.00 91.81 307 ILE A C 1
ATOM 2202 O O . ILE A 1 307 ? -12.555 5.003 9.684 1.00 91.81 307 ILE A O 1
ATOM 2206 N N . ALA A 1 308 ? -11.091 6.703 9.762 1.00 86.19 308 ALA A N 1
ATOM 2207 C CA . ALA A 1 308 ? -10.700 6.621 8.366 1.00 86.19 308 ALA A CA 1
ATOM 2208 C C . ALA A 1 308 ? -9.212 6.924 8.216 1.00 86.19 308 ALA A C 1
ATOM 2210 O O . ALA A 1 308 ? -8.610 7.616 9.033 1.00 86.19 308 ALA A O 1
ATOM 2211 N N . ASP A 1 309 ? -8.620 6.404 7.150 1.00 79.88 309 ASP A N 1
ATOM 2212 C CA . ASP A 1 309 ? -7.271 6.788 6.758 1.00 79.88 309 ASP A CA 1
ATOM 2213 C C . ASP A 1 309 ? -7.347 8.113 5.991 1.00 79.88 309 ASP A C 1
ATOM 2215 O O . ASP A 1 309 ? -8.016 8.215 4.955 1.00 79.88 309 ASP A O 1
ATOM 2219 N N . ALA A 1 310 ? -6.719 9.148 6.544 1.00 72.44 310 ALA A N 1
ATOM 2220 C CA . ALA A 1 310 ? -6.775 10.486 5.982 1.00 72.44 310 ALA A CA 1
ATOM 2221 C C . ALA A 1 310 ? -6.075 10.533 4.616 1.00 72.44 310 ALA A C 1
ATOM 2223 O O . ALA A 1 310 ? -5.008 9.951 4.413 1.00 72.44 310 ALA A O 1
ATOM 2224 N N . GLU A 1 311 ? -6.646 11.289 3.677 1.00 73.56 311 GLU A N 1
ATOM 2225 C CA . GLU A 1 311 ? -5.976 11.583 2.410 1.00 73.56 311 GLU A CA 1
ATOM 2226 C C . GLU A 1 311 ? -4.637 12.280 2.669 1.00 73.56 311 GLU A C 1
ATOM 2228 O O . GLU A 1 311 ? -4.535 13.197 3.493 1.00 73.56 311 GLU A O 1
ATOM 2233 N N . ASN A 1 312 ? -3.596 11.885 1.937 1.00 73.44 312 ASN A N 1
ATOM 2234 C CA . ASN A 1 312 ? -2.320 12.573 2.048 1.00 73.44 312 ASN A CA 1
ATOM 2235 C C . ASN A 1 312 ? -2.344 13.921 1.301 1.00 73.44 312 ASN A C 1
ATOM 2237 O O . ASN A 1 312 ? -3.058 14.135 0.315 1.00 73.44 312 ASN A O 1
ATOM 2241 N N . THR A 1 313 ? -1.533 14.867 1.782 1.00 70.38 313 THR A N 1
ATOM 2242 C CA . THR A 1 313 ? -1.478 16.240 1.255 1.00 70.38 313 THR A CA 1
ATOM 2243 C C . THR A 1 313 ? -1.203 16.310 -0.257 1.00 70.38 313 THR A C 1
ATOM 2245 O O . THR A 1 313 ? -1.833 17.132 -0.933 1.00 70.38 313 THR A O 1
ATOM 2248 N N . PRO A 1 314 ? -0.295 15.492 -0.836 1.00 71.75 314 PRO A N 1
ATOM 2249 C CA . PRO A 1 314 ? -0.090 15.459 -2.285 1.00 71.75 314 PRO A CA 1
ATOM 2250 C C . PRO A 1 314 ? -1.334 15.033 -3.074 1.00 71.75 314 PRO A C 1
ATOM 2252 O O . PRO A 1 314 ? -1.642 15.659 -4.091 1.00 71.75 314 PRO A O 1
ATOM 2255 N N . THR A 1 315 ? -2.074 14.032 -2.597 1.00 70.38 315 THR A N 1
ATOM 2256 C CA . THR A 1 315 ? -3.296 13.528 -3.244 1.00 70.38 315 THR A CA 1
ATOM 2257 C C . THR A 1 315 ? -4.388 14.584 -3.265 1.00 70.38 315 THR A C 1
ATOM 2259 O O . THR A 1 315 ? -4.949 14.874 -4.325 1.00 70.38 315 THR A O 1
ATOM 2262 N N . ALA A 1 316 ? -4.611 15.260 -2.135 1.00 65.19 316 ALA A N 1
ATOM 2263 C CA . ALA A 1 316 ? -5.569 16.360 -2.050 1.00 65.19 316 ALA A CA 1
ATOM 2264 C C . ALA A 1 316 ? -5.253 17.485 -3.060 1.00 65.19 316 ALA A C 1
ATOM 2266 O O . ALA A 1 316 ? -6.154 18.023 -3.708 1.00 65.19 316 ALA A O 1
ATOM 2267 N N . ARG A 1 317 ? -3.963 17.809 -3.252 1.00 66.69 317 ARG A N 1
ATOM 2268 C CA . ARG A 1 317 ? -3.506 18.798 -4.248 1.00 66.69 317 ARG A CA 1
ATOM 2269 C C . ARG A 1 317 ? -3.656 18.316 -5.690 1.00 66.69 317 ARG A C 1
ATOM 2271 O O . ARG A 1 317 ? -3.962 19.135 -6.554 1.00 66.69 317 ARG A O 1
ATOM 2278 N N . CYS A 1 318 ? -3.422 17.033 -5.963 1.00 65.62 318 CYS A N 1
ATOM 2279 C CA . CYS A 1 318 ? -3.582 16.464 -7.302 1.00 65.62 318 CYS A CA 1
ATOM 2280 C C . CYS A 1 318 ? -5.052 16.450 -7.723 1.00 65.62 318 CYS A C 1
ATOM 2282 O O . CYS A 1 318 ? -5.363 16.911 -8.819 1.00 65.62 318 CYS A O 1
ATOM 2284 N N . ARG A 1 319 ? -5.962 16.038 -6.831 1.00 67.06 319 ARG A N 1
ATOM 2285 C CA . ARG A 1 319 ? -7.410 16.076 -7.085 1.00 67.06 319 ARG A CA 1
ATOM 2286 C C . ARG A 1 319 ? -7.894 17.474 -7.461 1.00 67.06 319 ARG A C 1
ATOM 2288 O O . ARG A 1 319 ? -8.677 17.615 -8.386 1.00 67.06 319 ARG A O 1
ATOM 2295 N N . ALA A 1 320 ? -7.394 18.512 -6.791 1.00 60.53 320 ALA A N 1
ATOM 2296 C CA . ALA A 1 320 ? -7.766 19.896 -7.091 1.00 60.53 320 ALA A CA 1
ATOM 2297 C C . ALA A 1 320 ? -7.315 20.385 -8.485 1.00 60.53 320 ALA A C 1
ATOM 2299 O O . ALA A 1 320 ? -7.753 21.445 -8.927 1.00 60.53 320 ALA A O 1
ATOM 2300 N N . ARG A 1 321 ? -6.415 19.657 -9.162 1.00 60.34 321 ARG A N 1
ATOM 2301 C CA . ARG A 1 321 ? -5.847 20.021 -10.471 1.00 60.34 321 ARG A CA 1
ATOM 2302 C C . ARG A 1 321 ? -6.348 19.153 -11.629 1.00 60.34 321 ARG A C 1
ATOM 2304 O O . ARG A 1 321 ? -6.120 19.533 -12.774 1.00 60.34 321 ARG A O 1
ATOM 2311 N N . LEU A 1 322 ? -6.979 18.013 -11.350 1.00 56.03 322 LEU A N 1
ATOM 2312 C CA . LEU A 1 322 ? -7.525 17.109 -12.365 1.00 56.03 322 LEU A CA 1
ATOM 2313 C C . LEU A 1 322 ? -8.977 17.495 -12.710 1.00 56.03 322 LEU A C 1
ATOM 2315 O O . LEU A 1 322 ? -9.749 17.799 -11.798 1.00 56.03 322 LEU A O 1
ATOM 2319 N N . PRO A 1 323 ? -9.373 17.489 -13.998 1.00 54.09 323 PRO A N 1
ATOM 2320 C CA . PRO A 1 323 ? -10.772 17.627 -14.392 1.00 54.09 323 PRO A CA 1
ATOM 2321 C C . PRO A 1 323 ? -11.628 16.506 -13.771 1.00 54.09 323 PRO A C 1
ATOM 2323 O O . PRO A 1 323 ? -11.162 15.369 -13.680 1.00 54.09 323 PRO A O 1
ATOM 2326 N N . PRO A 1 324 ? -12.882 16.780 -13.367 1.00 52.72 324 PRO A N 1
ATOM 2327 C CA . PRO A 1 324 ? -13.743 15.795 -12.702 1.00 52.72 324 PRO A CA 1
ATOM 2328 C C . PRO A 1 324 ? -14.052 14.551 -13.555 1.00 52.72 324 PRO A C 1
ATOM 2330 O O . PRO A 1 324 ? -14.356 13.501 -12.995 1.00 52.72 324 PRO A O 1
ATOM 2333 N N . ASP A 1 325 ? -13.930 14.645 -14.881 1.00 50.94 325 ASP A N 1
ATOM 2334 C CA . ASP A 1 325 ? -14.223 13.552 -15.818 1.00 50.94 325 ASP A CA 1
ATOM 2335 C C . ASP A 1 325 ? -13.089 12.509 -15.934 1.00 50.94 325 ASP A C 1
ATOM 2337 O O . ASP A 1 325 ? -13.324 11.402 -16.419 1.00 50.94 325 ASP A O 1
ATOM 2341 N N . ASP A 1 326 ? -11.881 12.817 -15.445 1.00 49.62 326 ASP A N 1
ATOM 2342 C CA . ASP A 1 326 ? -10.697 11.946 -15.562 1.00 49.62 326 ASP A CA 1
ATOM 2343 C C . ASP A 1 326 ? -10.505 10.997 -14.359 1.00 49.62 326 ASP A C 1
ATOM 2345 O O . ASP A 1 326 ? -9.594 10.166 -14.348 1.00 49.62 326 ASP A O 1
ATOM 2349 N N . VAL A 1 327 ? -11.368 11.077 -13.337 1.00 52.66 327 VAL A N 1
ATOM 2350 C CA . VAL A 1 327 ? -11.300 10.235 -12.127 1.00 52.66 327 VAL A CA 1
ATOM 2351 C C . VAL A 1 327 ? -12.416 9.188 -12.151 1.00 52.66 327 VAL A C 1
ATOM 2353 O O . VAL A 1 327 ? -13.428 9.293 -11.461 1.00 52.66 327 VAL A O 1
ATOM 2356 N N . ALA A 1 328 ? -12.240 8.141 -12.957 1.00 47.66 328 ALA A N 1
ATOM 2357 C CA . ALA A 1 328 ? -13.160 7.007 -12.988 1.00 47.66 328 ALA A CA 1
ATOM 2358 C C . ALA A 1 328 ? -12.714 5.904 -12.008 1.00 47.66 328 ALA A C 1
ATOM 2360 O O . ALA A 1 328 ? -11.906 5.039 -12.346 1.00 47.66 328 ALA A O 1
ATOM 2361 N N . SER A 1 329 ? -13.274 5.905 -10.794 1.00 44.12 329 SER A N 1
ATOM 2362 C CA . SER A 1 329 ? -13.183 4.762 -9.875 1.00 44.12 329 SER A CA 1
ATOM 2363 C C . SER A 1 329 ? -14.130 3.636 -10.310 1.00 44.12 329 SER A C 1
ATOM 2365 O O . SER A 1 329 ? -15.323 3.870 -10.517 1.00 44.12 329 SER A O 1
ATOM 2367 N N . ARG A 1 330 ? -13.626 2.397 -10.392 1.00 34.91 330 ARG A N 1
ATOM 2368 C CA . ARG A 1 330 ? -14.458 1.181 -10.516 1.00 34.91 330 ARG A CA 1
ATOM 2369 C C . ARG A 1 330 ? -14.911 0.612 -9.168 1.00 34.91 330 ARG A C 1
ATOM 2371 O O . ARG A 1 330 ? -15.732 -0.300 -9.158 1.00 34.91 330 ARG A O 1
ATOM 2378 N N . ASP A 1 331 ? -14.410 1.152 -8.062 1.00 34.22 331 ASP A N 1
ATOM 2379 C CA . ASP A 1 331 ? -14.803 0.767 -6.711 1.00 34.22 331 ASP A CA 1
ATOM 2380 C C . ASP A 1 331 ? -15.940 1.689 -6.213 1.00 34.22 331 ASP A C 1
ATOM 2382 O O . ASP A 1 331 ? -15.751 2.916 -6.174 1.00 34.22 331 ASP A O 1
ATOM 2386 N N . PRO A 1 332 ? -17.128 1.154 -5.859 1.00 34.47 332 PRO A N 1
ATOM 2387 C CA . PRO A 1 332 ? -18.221 1.944 -5.295 1.00 34.47 332 PRO A CA 1
ATOM 2388 C C . PRO A 1 332 ? -17.841 2.686 -4.002 1.00 34.47 332 PRO A C 1
ATOM 2390 O O . PRO A 1 332 ? -18.441 3.727 -3.743 1.00 34.47 332 PRO A O 1
ATOM 2393 N N . ALA A 1 333 ? -16.818 2.242 -3.258 1.00 35.47 333 ALA A N 1
ATOM 2394 C CA . ALA A 1 333 ? -16.297 2.936 -2.073 1.00 35.47 333 ALA A CA 1
ATOM 2395 C C . ALA A 1 333 ? -15.417 4.162 -2.401 1.00 35.47 333 ALA A C 1
ATOM 2397 O O . ALA A 1 333 ? -15.176 5.001 -1.536 1.00 35.47 333 ALA A O 1
ATOM 2398 N N . CYS A 1 334 ? -14.957 4.299 -3.650 1.00 35.34 334 CYS A N 1
ATOM 2399 C CA . CYS A 1 334 ? -14.171 5.447 -4.119 1.00 35.34 334 CYS A CA 1
ATOM 2400 C C . CYS A 1 334 ? -15.002 6.447 -4.946 1.00 35.34 334 CYS A C 1
ATOM 2402 O O . CYS A 1 334 ? -14.441 7.352 -5.570 1.00 35.34 334 CYS A O 1
ATOM 2404 N N . ARG A 1 335 ? -16.341 6.328 -4.956 1.00 33.09 335 ARG A N 1
ATOM 2405 C CA . ARG A 1 335 ? -17.194 7.459 -5.351 1.00 33.09 335 ARG A CA 1
ATOM 2406 C C . ARG A 1 335 ? -17.079 8.527 -4.274 1.00 33.09 335 ARG A C 1
ATOM 2408 O O . ARG A 1 335 ? -17.699 8.420 -3.224 1.00 33.09 335 ARG A O 1
ATOM 2415 N N . ILE A 1 336 ? -16.295 9.561 -4.552 1.00 36.97 336 ILE A N 1
ATOM 2416 C CA . ILE A 1 336 ? -16.200 10.733 -3.683 1.00 36.97 336 ILE A CA 1
ATOM 2417 C C . ILE A 1 336 ? -17.591 11.401 -3.646 1.00 36.97 336 ILE A C 1
ATOM 2419 O O . ILE A 1 336 ? -18.070 11.852 -4.694 1.00 36.97 336 ILE A O 1
ATOM 2423 N N . PRO A 1 337 ? -18.272 11.469 -2.487 1.00 32.56 337 PRO A N 1
ATOM 2424 C CA . PRO A 1 337 ? -19.563 12.134 -2.379 1.00 32.56 337 PRO A CA 1
ATOM 2425 C C . PRO A 1 337 ? -19.344 13.644 -2.512 1.00 32.56 337 PRO A C 1
ATOM 2427 O O . PRO A 1 337 ? -18.593 14.231 -1.738 1.00 32.56 337 PRO A O 1
ATOM 2430 N N . GLY A 1 338 ? -19.975 14.282 -3.502 1.00 30.98 338 GLY A N 1
ATOM 2431 C CA . GLY A 1 338 ? -19.932 15.744 -3.655 1.00 30.98 338 GLY A CA 1
ATOM 2432 C C . GLY A 1 338 ? -19.934 16.272 -5.088 1.00 30.98 338 GLY A C 1
ATOM 2433 O O . GLY A 1 338 ? -20.266 17.434 -5.297 1.00 30.98 338 GLY A O 1
ATOM 2434 N N . ALA A 1 339 ? -19.658 15.441 -6.097 1.00 31.61 339 ALA A N 1
ATOM 2435 C CA . ALA A 1 339 ? -19.855 15.824 -7.496 1.00 31.61 339 ALA A CA 1
ATOM 2436 C C . ALA A 1 339 ? -21.332 15.653 -7.904 1.00 31.61 339 ALA A C 1
ATOM 2438 O O . ALA A 1 339 ? -21.678 14.827 -8.746 1.00 31.61 339 ALA A O 1
ATOM 2439 N N . ALA A 1 340 ? -22.228 16.416 -7.275 1.00 28.77 340 ALA A N 1
ATOM 2440 C CA . ALA A 1 340 ? -23.534 16.673 -7.863 1.00 28.77 340 ALA A CA 1
ATOM 2441 C C . ALA A 1 340 ? -23.344 17.760 -8.936 1.00 28.77 340 ALA A C 1
ATOM 2443 O O . ALA A 1 340 ? -22.867 18.846 -8.598 1.00 28.77 340 ALA A O 1
ATOM 2444 N N . PRO A 1 341 ? -23.700 17.528 -10.213 1.00 29.88 341 PRO A N 1
ATOM 2445 C CA . PRO A 1 341 ? -23.811 18.626 -11.157 1.00 29.88 341 PRO A CA 1
ATOM 2446 C C . PRO A 1 341 ? -24.935 19.536 -10.657 1.00 29.88 341 PRO A C 1
ATOM 2448 O O . PRO A 1 341 ? -26.108 19.154 -10.628 1.00 29.88 341 PRO A O 1
ATOM 2451 N N . SER A 1 342 ? -24.572 20.735 -10.209 1.00 32.50 342 SER A N 1
ATOM 2452 C CA . SER A 1 342 ? -25.538 21.790 -9.953 1.00 32.50 342 SER A CA 1
ATOM 2453 C C . SER A 1 342 ? -26.293 22.069 -11.255 1.00 32.50 342 SER A C 1
ATOM 2455 O O . SER A 1 342 ? -25.710 22.367 -12.295 1.00 32.50 342 SER A O 1
ATOM 2457 N N . GLY A 1 343 ? -27.615 21.926 -11.202 1.00 32.69 343 GLY A N 1
ATOM 2458 C CA . GLY A 1 343 ? -28.499 22.261 -12.313 1.00 32.69 343 GLY A CA 1
ATOM 2459 C C . GLY A 1 343 ? -29.079 21.056 -13.040 1.00 32.69 343 GLY A C 1
ATOM 2460 O O . GLY A 1 343 ? -28.747 20.796 -14.192 1.00 32.69 343 GLY A O 1
ATOM 2461 N N . ARG A 1 344 ? -30.038 20.385 -12.399 1.00 27.91 344 ARG A N 1
ATOM 2462 C CA . ARG A 1 344 ? -31.279 19.935 -13.048 1.00 27.91 344 ARG A CA 1
ATOM 2463 C C . ARG A 1 344 ? -32.333 19.700 -11.969 1.00 27.91 344 ARG A C 1
ATOM 2465 O O . ARG A 1 344 ? -32.223 18.798 -11.147 1.00 27.91 344 ARG A O 1
ATOM 2472 N N . THR A 1 345 ? -33.327 20.575 -11.959 1.00 28.69 345 THR A N 1
ATOM 2473 C CA . THR A 1 345 ? -34.580 20.437 -11.215 1.00 28.69 345 THR A CA 1
ATOM 2474 C C . THR A 1 345 ? -35.268 19.107 -11.553 1.00 28.69 345 THR A C 1
ATOM 2476 O O . THR A 1 345 ? -35.262 18.703 -12.720 1.00 28.69 345 THR A O 1
ATOM 2479 N N . PRO A 1 346 ? -35.896 18.416 -10.584 1.00 29.61 346 PRO A N 1
ATOM 2480 C CA . PRO A 1 346 ? -36.703 17.244 -10.880 1.00 29.61 346 PRO A CA 1
ATOM 2481 C C . PRO A 1 346 ? -38.076 17.700 -11.390 1.00 29.61 346 PRO A C 1
ATOM 2483 O O . PRO A 1 346 ? -38.792 18.424 -10.702 1.00 29.61 346 PRO A O 1
ATOM 2486 N N . SER A 1 347 ? -38.457 17.269 -12.593 1.00 25.45 347 SER A N 1
ATOM 2487 C CA . SER A 1 347 ? -39.866 17.254 -13.009 1.00 25.45 347 SER A CA 1
ATOM 2488 C C . SER A 1 347 ? -40.389 15.812 -12.919 1.00 25.45 347 SER A C 1
ATOM 2490 O O . SER A 1 347 ? -39.660 14.891 -13.302 1.00 25.45 347 SER A O 1
ATOM 2492 N N . PRO A 1 348 ? -41.598 15.573 -12.374 1.00 34.19 348 PRO A N 1
ATOM 2493 C CA . PRO A 1 348 ? -42.104 14.230 -12.135 1.00 34.19 348 PRO A CA 1
ATOM 2494 C C . PRO A 1 348 ? -43.084 13.816 -13.234 1.00 34.19 348 PRO A C 1
ATOM 2496 O O . PRO A 1 348 ? -44.148 14.403 -13.355 1.00 34.19 348 PRO A O 1
ATOM 2499 N N . THR A 1 349 ? -42.772 12.763 -13.982 1.00 28.14 349 THR A N 1
ATOM 2500 C CA . THR A 1 349 ? -43.761 11.921 -14.687 1.00 28.14 349 THR A CA 1
ATOM 2501 C C . THR A 1 349 ? -43.023 10.662 -15.137 1.00 28.14 349 THR A C 1
ATOM 2503 O O . THR A 1 349 ? -42.085 10.737 -15.919 1.00 28.14 349 THR A O 1
ATOM 2506 N N . ALA A 1 350 ? -43.219 9.533 -14.461 1.00 29.08 350 ALA A N 1
ATOM 2507 C CA . ALA A 1 350 ? -44.273 8.563 -14.757 1.00 29.08 350 ALA A CA 1
ATOM 2508 C C . ALA A 1 350 ? -44.076 7.860 -16.111 1.00 29.08 350 ALA A C 1
ATOM 2510 O O . ALA A 1 350 ? -44.157 8.486 -17.159 1.00 29.08 350 ALA A O 1
ATOM 2511 N N . GLY A 1 351 ? -43.958 6.529 -16.072 1.00 26.09 351 GLY A N 1
ATOM 2512 C CA . GLY A 1 351 ? -44.521 5.707 -17.143 1.00 26.09 351 GLY A CA 1
ATOM 2513 C C . GLY A 1 351 ? -43.615 4.654 -17.773 1.00 26.09 351 GLY A C 1
ATOM 2514 O O . GLY A 1 351 ? -43.042 4.875 -18.826 1.00 26.09 351 GLY A O 1
ATOM 2515 N N . ARG A 1 352 ? -43.709 3.448 -17.203 1.00 28.05 352 ARG A N 1
ATOM 2516 C CA . ARG A 1 352 ? -43.831 2.156 -17.906 1.00 28.05 352 ARG A CA 1
ATOM 2517 C C . ARG A 1 352 ? -42.609 1.560 -18.618 1.00 28.05 352 ARG A C 1
ATOM 2519 O O . ARG A 1 352 ? -42.218 1.920 -19.719 1.00 28.05 352 ARG A O 1
ATOM 2526 N N . ALA A 1 353 ? -42.191 0.442 -18.029 1.00 29.56 353 ALA A N 1
ATOM 2527 C CA . ALA A 1 353 ? -41.690 -0.737 -18.717 1.00 29.56 353 ALA A CA 1
ATOM 2528 C C . ALA A 1 353 ? -42.605 -1.183 -19.874 1.00 29.56 353 ALA A C 1
ATOM 2530 O O . ALA A 1 353 ? -43.825 -1.214 -19.695 1.00 29.56 353 ALA A O 1
ATOM 2531 N N . ARG A 1 354 ? -42.020 -1.663 -20.982 1.00 29.27 354 ARG A N 1
ATOM 2532 C CA . ARG A 1 354 ? -42.090 -3.073 -21.440 1.00 29.27 354 ARG A CA 1
ATOM 2533 C C . ARG A 1 354 ? -41.383 -3.287 -22.806 1.00 29.27 354 ARG A C 1
ATOM 2535 O O . ARG A 1 354 ? -40.969 -2.308 -23.413 1.00 29.27 354 ARG A O 1
ATOM 2542 N N . PRO A 1 355 ? -41.136 -4.553 -23.215 1.00 37.34 355 PRO A N 1
ATOM 2543 C CA . PRO A 1 355 ? -39.873 -4.997 -23.811 1.00 37.34 355 PRO A CA 1
ATOM 2544 C C . PRO A 1 355 ? -39.992 -5.477 -25.274 1.00 37.34 355 PRO A C 1
ATOM 2546 O O . PRO A 1 355 ? -41.078 -5.513 -25.841 1.00 37.34 355 PRO A O 1
ATOM 2549 N N . SER A 1 356 ? -38.873 -6.027 -25.768 1.00 31.89 356 SER A N 1
ATOM 2550 C CA . SER A 1 356 ? -38.744 -7.076 -26.801 1.00 31.89 356 SER A CA 1
ATOM 2551 C C . SER A 1 356 ? -39.025 -6.712 -28.263 1.00 31.89 356 SER A C 1
ATOM 2553 O O . SER A 1 356 ? -39.989 -6.027 -28.575 1.00 31.89 356 SER A O 1
ATOM 2555 N N . GLY A 1 357 ? -38.215 -7.286 -29.161 1.00 28.11 357 GLY A N 1
ATOM 2556 C CA . GLY A 1 357 ? -38.608 -7.506 -30.554 1.00 28.11 357 GLY A CA 1
ATOM 2557 C C . GLY A 1 357 ? -37.569 -7.098 -31.592 1.00 28.11 357 GLY A C 1
ATOM 2558 O O . GLY A 1 357 ? -37.678 -6.040 -32.197 1.00 28.11 357 GLY A O 1
ATOM 2559 N N . VAL A 1 358 ? -36.611 -7.986 -31.861 1.00 34.81 358 VAL A N 1
ATOM 2560 C CA . VAL A 1 358 ? -36.023 -8.123 -33.207 1.00 34.81 358 VAL A CA 1
ATOM 2561 C C . VAL A 1 358 ? -37.121 -8.714 -34.112 1.00 34.81 358 VAL A C 1
ATOM 2563 O O . VAL A 1 358 ? -37.859 -9.588 -33.650 1.00 34.81 358 VAL A O 1
ATOM 2566 N N . PRO A 1 359 ? -37.280 -8.248 -35.365 1.00 37.41 359 PRO A N 1
ATOM 2567 C CA . PRO A 1 359 ? -36.803 -9.070 -36.476 1.00 37.41 359 PRO A CA 1
ATOM 2568 C C . PRO A 1 359 ? -36.174 -8.280 -37.631 1.00 37.41 359 PRO A C 1
ATOM 2570 O O . PRO A 1 359 ? -36.355 -7.081 -37.819 1.00 37.41 359 PRO A O 1
ATOM 2573 N N . ALA A 1 360 ? -35.414 -9.041 -38.408 1.00 33.34 360 ALA A N 1
ATOM 2574 C CA . ALA A 1 360 ? -34.679 -8.655 -39.593 1.00 33.34 360 ALA A CA 1
ATOM 2575 C C . ALA A 1 360 ? -35.561 -8.378 -40.828 1.00 33.34 360 ALA A C 1
ATOM 2577 O O . ALA A 1 360 ? -36.676 -8.882 -40.941 1.00 33.34 360 ALA A O 1
ATOM 2578 N N . THR A 1 361 ? -34.938 -7.714 -41.812 1.00 32.59 361 THR A N 1
ATOM 2579 C CA . THR A 1 361 ? -34.930 -7.987 -43.272 1.00 32.59 361 THR A CA 1
ATOM 2580 C C . THR A 1 361 ? -35.302 -6.820 -44.201 1.00 32.59 361 THR A C 1
ATOM 2582 O O . THR A 1 361 ? -36.238 -6.071 -43.954 1.00 32.59 361 THR A O 1
ATOM 2585 N N . ARG A 1 362 ? -34.585 -6.826 -45.346 1.00 31.92 362 ARG A N 1
ATOM 2586 C CA . ARG A 1 362 ? -34.733 -6.079 -46.621 1.00 31.92 362 ARG A CA 1
ATOM 2587 C C . ARG A 1 362 ? -34.222 -4.628 -46.600 1.00 31.92 362 ARG A C 1
ATOM 2589 O O . ARG A 1 362 ? -34.595 -3.864 -45.735 1.00 31.92 362 ARG A O 1
ATOM 2596 N N . GLY A 1 363 ? -33.365 -4.156 -47.510 1.00 29.45 363 GLY A N 1
ATOM 2597 C CA . GLY A 1 363 ? -32.915 -4.661 -48.811 1.00 29.45 363 GLY A CA 1
ATOM 2598 C C . GLY A 1 363 ? -33.295 -3.678 -49.931 1.00 29.45 363 GLY A C 1
ATOM 2599 O O . GLY A 1 363 ? -34.480 -3.398 -50.076 1.00 29.45 363 GLY A O 1
ATOM 2600 N N . ARG A 1 364 ? -32.300 -3.291 -50.757 1.00 33.78 364 ARG A N 1
ATOM 2601 C CA . ARG A 1 364 ? -32.337 -2.394 -51.950 1.00 33.78 364 ARG A CA 1
ATOM 2602 C C . ARG A 1 364 ? -32.487 -0.909 -51.608 1.00 33.78 364 ARG A C 1
ATOM 2604 O O . ARG A 1 364 ? -33.232 -0.575 -50.706 1.00 33.78 364 ARG A O 1
ATOM 2611 N N . GLY A 1 365 ? -31.859 0.053 -52.268 1.00 32.78 365 GLY A N 1
ATOM 2612 C CA . GLY A 1 365 ? -31.032 0.203 -53.474 1.00 32.78 365 GLY A CA 1
ATOM 2613 C C . GLY A 1 365 ? -30.961 1.735 -53.634 1.00 32.78 365 GLY A C 1
ATOM 2614 O O . GLY A 1 365 ? -31.944 2.401 -53.323 1.00 32.78 365 GLY A O 1
ATOM 2615 N N . THR A 1 366 ? -29.809 2.354 -53.838 1.00 38.50 366 THR A N 1
ATOM 2616 C CA . THR A 1 366 ? -29.091 2.562 -55.106 1.00 38.50 366 THR A CA 1
ATOM 2617 C C . THR A 1 366 ? -27.731 3.155 -54.791 1.00 38.50 366 THR A C 1
ATOM 2619 O O . THR A 1 366 ? -27.694 3.972 -53.841 1.00 38.50 366 THR A O 1
#

Solvent-accessible surface area (backbone atoms only — not comparable to full-atom values): 20934 Å² total; per-residue (Å²): 106,70,68,40,77,41,83,40,46,51,71,31,64,36,87,45,17,24,32,26,68,41,49,49,32,38,30,39,41,36,96,79,75,55,45,87,63,60,44,70,38,39,58,74,33,76,47,60,40,74,24,34,29,50,75,27,52,36,33,30,30,26,67,29,56,73,75,68,16,68,63,42,46,52,52,50,65,59,50,66,67,69,80,58,78,42,77,76,54,54,61,54,55,51,48,55,55,51,42,52,52,52,17,53,51,50,16,51,51,43,33,66,51,39,51,77,74,59,82,51,60,68,69,59,31,49,51,52,13,49,50,48,31,60,73,46,55,63,70,66,64,74,50,48,60,61,51,51,47,52,52,49,44,54,56,30,47,77,70,77,41,82,64,93,44,68,46,57,55,61,51,57,79,70,65,88,76,85,88,77,62,56,70,58,64,39,19,61,63,47,57,35,64,78,43,82,46,60,33,93,94,50,56,64,60,62,50,40,25,52,52,28,22,46,26,70,78,42,92,45,69,68,26,50,20,47,31,55,54,30,57,75,67,65,43,65,92,57,61,52,40,80,72,42,80,41,85,88,27,38,39,35,21,32,38,95,85,40,45,37,36,42,21,34,73,66,37,37,57,75,60,66,35,61,53,72,85,52,48,62,56,50,48,55,45,41,77,73,62,26,52,63,37,40,32,27,48,71,54,37,50,42,31,39,39,30,30,36,58,46,70,25,74,69,44,60,56,49,58,78,71,51,64,81,86,78,67,80,64,91,47,81,80,61,60,72,89,77,84,67,78,85,84,76,83,90,79,92,76,88,83,80,90,84,83,89,80,88,83,88,84,84,83,90,86,133

Radius of gyration: 34.0 Å; Cα contacts (8 Å, |Δi|>4): 545; chains: 1; bounding box: 90×54×103 Å

Organism: NCBI:txid2014920

Foldseek 3Di:
DQFDKDKAAAFGFAAFKFFFQAKKFWKAPCVPPVDLFTDIHGGGDIDAGRITTHDMITTTGHHDDDCRGPVNVVVVVVVVVVPDDAPVVVVLVVVQVVLQVVLQVQLVVQLVCCVPPPVDPSVVSNVVSVVSSVVSRPPVSVVPLVVCLVVQQVVCVVVVHHDPDSSSSNVVVVDPDDDFDVQVTQFVNAKAFPDKFFDPPFDRLVQLQQLLQLLVVPPTSVSVNSVVVNVVVVRDHWHWDPWDADGPFFIWTAIPNKTKTKGDPVSLVVLQEDCVPCPVVQVVLVQLVWDKMFMDINRYGGIITTMDGHGDPVNVVVVVVDDPVNDDDPDSNPPDPDPDPPDDDDDDDDDDDDDDDDDDDDDDDD

Nearest PDB structures (foldseek):
  4byg-assembly1_A  TM=8.903E-01  e=8.321E-28  Legionella pneumophila subsp. pneumophila str. Philadelphia 1
  4umw-assembly1_A  TM=8.781E-01  e=4.868E-23  Shigella sonnei
  3j09-assembly1_A  TM=7.376E-01  e=6.016E-24  Archaeoglobus fulgidus
  7r0i-assembly1_A  TM=5.204E-01  e=1.487E-27  Archaeoglobus fulgidus
  4umv-assembly1_A  TM=8.256E-01  e=1.334E-21  Shigella sonnei

InterPro domains:
  IPR001757 P-type ATPase [TIGR01494] (1-309)
  IPR008250 P-type ATPase, A domain superfamily [SSF81653] (2-78)
  IPR018303 P-type ATPase, phosphorylation site [PS00154] (181-187)
  IPR023214 HAD superfamily [G3DSA:3.40.50.1000] (170-189)
  IPR023298 P-type ATPase, transmembrane domain superfamily [SSF81665] (79-173)
  IPR023299 P-type ATPase, cytoplasmic domain N [G3DSA:3.40.1110.10] (190-310)
  IPR023299 P-type ATPase, cytoplasmic domain N [SSF81660] (190-309)
  IPR059000 P-type ATPase, A domain [PF00122] (2-79)

Mean predicted aligned error: 14.92 Å

pLDDT: mean 80.25, std 18.99, range [25.45, 96.81]

Secondary structure (DSSP, 8-state):
-TT-EEEE-TTPBP-SEEEEEE--EEEE-HHHH---S-EEE-TT-EE-TT-EE-SS-EEEEEEE-GGGSHHHHHHHHHHHHHTSPPTTHHHHHHHHHHHHHHHHHHHHHHHHHHHHHS---HHHHHHHHHHHHHHH--HHHHHHHHHHHHHHHHHHHTTT---SSHHHHHHHTT-------STTTTEEEEEEEEEEEEPTT--HHHHHHHHHHHHTT---HHHHHHHHHHHHTTPPP--EEEEEEETTTEEEEEETTEEEEEE-HHHHHHTT---TTHHHHHHHHHHTT-EEEEEEETTEEEEEEEEEEEEPHHHHHHHTTS-GGG---SSGGG--TT---S--PPPP------------------